Protein AF-A0A7S3MPG3-F1 (afdb_monomer)

Mean predicted aligned error: 13.16 Å

pLDDT: mean 79.02, std 22.03, range [27.75, 98.12]

Solvent-accessible surface area (backbone atoms only — not comparable to full-atom values): 22000 Å² total; per-residue (Å²): 132,87,79,88,88,83,86,89,80,85,89,78,92,79,89,90,82,90,79,91,81,91,88,93,86,91,89,86,89,88,81,89,83,90,79,92,72,90,76,77,76,79,75,82,72,74,82,73,82,83,81,82,75,85,77,74,82,70,78,81,75,51,64,67,58,57,49,52,51,52,50,52,57,47,52,51,59,48,58,78,64,55,84,77,51,73,68,55,52,53,54,47,53,50,50,27,63,78,59,73,59,83,66,97,44,75,66,53,44,52,52,34,50,50,33,26,50,54,39,51,53,51,34,71,73,60,50,74,51,97,83,50,61,38,40,44,44,90,48,78,57,32,54,44,51,71,68,63,55,51,50,41,44,7,22,51,64,70,93,59,91,70,92,68,59,63,61,83,78,72,89,85,65,86,65,75,86,55,48,57,41,63,84,72,56,33,56,80,79,69,42,59,37,64,66,14,2,38,25,11,33,47,6,33,44,49,14,48,30,12,45,48,10,62,75,69,76,48,59,56,68,54,24,42,36,52,39,31,23,60,55,36,90,80,37,15,28,77,11,27,44,38,63,50,38,46,59,43,27,53,79,41,55,46,32,29,32,82,80,39,54,78,66,41,32,80,62,57,43,54,60,81,59,81,85,50,77,94,60,33,48,92,48,59,40,88,78,86,71,36,64,65,91,87,42,62,67,54,51,50,51,50,52,73,73,26,37,38,60,50,69,42,53,62,88,47,69,64,59,70,24,52,73,49,70,53,82,80,62,96,84,61,51,88,86,52,46,29,34,27,21,18,34,37,33,34,37,68,59,102,84,45,79,42,75,37,67,49,57,44,71,37,89,98

Sequence (364 aa):
DKSADKSADKSADKSADKSADKSAEAEKPAEKPAKDAKKEEPAAEEPAAAEGEEDPEADSDDPQRKEKAKALAKEWKEFEKTELDEGDIDRFIKYCADFGKSYVNKIEFKLRLWQWKQSDNFIKANSWDARSHYKIGHNKFSDWSKHEYMNLLGYAQPAEKQAKNIVRMSNTASVASSIDWRKYGLVSDVSGQGMCGSDWAFAAIGALEGAYGVQQGKFTPLSIQQALDCTGQATSCKGGTMTQAFDYLKTAKAMTAKDYPYNTGYAQRGDECKYDEAKATSCQVDTYTFADSGDVDMMKKALSHQPIATSFNADAQSFQFYTSGVYDDESCDGTVLNHAVTLVGYGSEDGEGYWLPQKSLGSD

Secondary structure (DSSP, 8-state):
---------------------------------------PPPP-PPPPP----------TT-HHHHHHHHHHHHHHHHHTT----HHHHHHHHHHHHHTT---SSHHHHHHHHHHHHHHHHHHHHHS--TT-SEEE---TTTTS-HHHHHTT--B---SS-----B----TT----S-EEGGGGT-S----B-TTSB-HHHHHHHHHHHHHHHHHHTS---B-HHHHHHHS-GGGSTB-B-HHHHHHHHHHSPPBBTTTS---GGGTSS-------GGGB-S-------BPPTT-HHHHHHHHTTS-EEEEE---SHHHHTEEEE----TT--TT---EEEEEEEEEEETTEEEEEEE-SB---

Radius of gyratio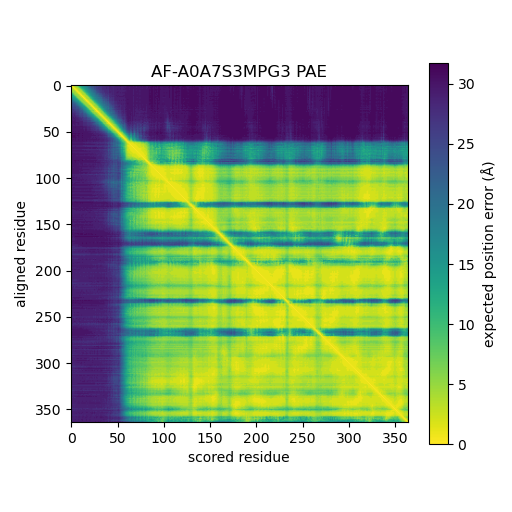n: 29.7 Å; Cα contacts (8 Å, |Δi|>4): 519; chains: 1; bounding box: 69×93×99 Å

Organism: NCBI:txid182087

Foldseek 3Di:
DDDDDDDDDDYDDDDDDDDDDDDDDDDDDDDDDDDDDPPDDDPPDDPPDDPDDDPPPDPPPPVVVVVVVVVVVVVVVVLVVDDQDPVLVVVVVVLCVVAVDDDDDPVLVSLLSVQLVVLVVVQVVPQDDPPFQFGFDDDPCSSPDLVQVLLLLFADPDPDDPDFQADDDDPPDDFDQKFFQVVLVQFDDQAALASFNLLQLQLLQRQLQFLVCLVVVHGFAWDSLLLQAVLDQVDHSNHDHSVSSQVSLQVAATAGCVVHPDDCSPVRGRDHNPDDNVRGDPRGRNDDGDHDQPPPVVCSVVLSRTWHKDWFDCSDSCSVRTDDGADDDPPGDRVDTRGMFTFRMWHDDPRHTHTDTRGNRDDD

Structure (mmCIF, N/CA/C/O backbone):
data_AF-A0A7S3MPG3-F1
#
_entry.id   AF-A0A7S3MPG3-F1
#
loop_
_atom_site.group_PDB
_atom_site.id
_atom_site.type_symbol
_atom_site.label_atom_id
_atom_site.label_alt_id
_atom_site.label_comp_id
_atom_site.label_asym_id
_atom_site.label_entity_id
_atom_site.label_seq_id
_atom_site.pdbx_PDB_ins_code
_atom_site.Cartn_x
_atom_site.Cartn_y
_atom_site.Cartn_z
_atom_site.occupancy
_atom_site.B_iso_or_equiv
_atom_site.auth_seq_id
_atom_site.auth_comp_id
_atom_site.auth_asym_id
_atom_site.auth_atom_id
_atom_site.pdbx_PDB_model_num
ATOM 1 N N . ASP A 1 1 ? -28.013 -57.094 10.168 1.00 37.16 1 ASP A N 1
ATOM 2 C CA . ASP A 1 1 ? -29.188 -57.396 9.334 1.00 37.16 1 ASP A CA 1
ATOM 3 C C . ASP A 1 1 ? -29.559 -56.191 8.481 1.00 37.16 1 ASP A C 1
ATOM 5 O O . ASP A 1 1 ? -29.394 -55.078 8.961 1.00 37.16 1 ASP A O 1
ATOM 9 N N . LYS A 1 2 ? -29.968 -56.459 7.233 1.00 38.69 2 LYS A N 1
ATOM 10 C CA . LYS A 1 2 ? -30.656 -55.627 6.208 1.00 38.69 2 LYS A CA 1
ATOM 11 C C . LYS A 1 2 ? -30.689 -54.090 6.405 1.00 38.69 2 LYS A C 1
ATOM 13 O O . LYS A 1 2 ? -31.320 -53.602 7.331 1.00 38.69 2 LYS A O 1
ATOM 18 N N . SER A 1 3 ? -29.945 -53.292 5.621 1.00 31.94 3 SER A N 1
ATOM 19 C CA . SER A 1 3 ? -30.173 -52.887 4.199 1.00 31.94 3 SER A CA 1
ATOM 20 C C . SER A 1 3 ? -31.339 -51.890 4.036 1.00 31.94 3 SER A C 1
ATOM 22 O O . SER A 1 3 ? -32.468 -52.254 4.339 1.00 31.94 3 SER A O 1
ATOM 24 N N . ALA A 1 4 ? -31.076 -50.613 3.712 1.00 40.81 4 ALA A N 1
ATOM 25 C CA . ALA A 1 4 ? -30.994 -50.045 2.341 1.00 40.81 4 ALA A CA 1
ATOM 26 C C . ALA A 1 4 ? -32.404 -49.774 1.739 1.00 40.81 4 ALA A C 1
ATOM 28 O O . ALA A 1 4 ? -33.326 -50.532 2.001 1.00 40.81 4 ALA A O 1
ATOM 29 N N . ASP A 1 5 ? -32.666 -48.687 1.002 1.00 33.88 5 ASP A N 1
ATOM 30 C CA . ASP A 1 5 ? -31.860 -48.221 -0.137 1.00 33.88 5 ASP A CA 1
ATOM 31 C C . ASP A 1 5 ? -31.834 -46.689 -0.386 1.00 33.88 5 ASP A C 1
ATOM 33 O O . ASP A 1 5 ? -32.496 -45.907 0.299 1.00 33.88 5 ASP A O 1
ATOM 37 N N . LYS A 1 6 ? -31.021 -46.268 -1.364 1.00 38.16 6 LYS A N 1
ATOM 38 C CA . LYS A 1 6 ? -30.686 -44.882 -1.755 1.00 38.16 6 LYS A CA 1
ATOM 39 C C . LYS A 1 6 ? -30.818 -44.688 -3.284 1.00 38.16 6 LYS A C 1
ATOM 41 O O . LYS A 1 6 ? -31.028 -45.649 -4.012 1.00 38.16 6 LYS A O 1
ATOM 46 N N . SER A 1 7 ? -30.511 -43.465 -3.753 1.00 33.94 7 SER A N 1
ATOM 47 C CA . SER A 1 7 ? -30.250 -43.068 -5.166 1.00 33.94 7 SER A CA 1
ATOM 48 C C . SER A 1 7 ? -31.527 -42.730 -5.985 1.00 33.94 7 SER A C 1
ATOM 50 O O . SER A 1 7 ? -32.547 -43.374 -5.786 1.00 33.94 7 SER A O 1
ATOM 52 N N . ALA A 1 8 ? -31.654 -41.601 -6.715 1.00 34.25 8 ALA A N 1
ATOM 53 C CA . ALA A 1 8 ? -30.886 -41.020 -7.853 1.00 34.25 8 ALA A CA 1
ATOM 54 C C . ALA A 1 8 ? -31.715 -41.196 -9.161 1.00 34.25 8 ALA A C 1
ATOM 56 O O . ALA A 1 8 ? -32.461 -42.161 -9.240 1.00 34.25 8 ALA A O 1
ATOM 57 N N . ASP A 1 9 ? -31.676 -40.391 -10.233 1.00 30.64 9 ASP A N 1
ATOM 58 C CA . ASP A 1 9 ? -31.141 -39.050 -10.560 1.00 30.64 9 ASP A CA 1
ATOM 59 C C . ASP A 1 9 ? -31.760 -38.603 -11.930 1.00 30.64 9 ASP A C 1
ATOM 61 O O . ASP A 1 9 ? -32.312 -39.437 -12.641 1.00 30.64 9 ASP A O 1
ATOM 65 N N . LYS A 1 10 ? -31.639 -37.316 -12.305 1.00 30.59 10 LYS A N 1
ATOM 66 C CA . LYS A 1 10 ? -31.633 -36.730 -13.681 1.00 30.59 10 LYS A CA 1
ATOM 67 C C . LYS A 1 10 ? -32.694 -37.049 -14.779 1.00 30.59 10 LYS A C 1
ATOM 69 O O . LYS A 1 10 ? -32.720 -38.135 -15.339 1.00 30.59 10 LYS A O 1
ATOM 74 N N . SER A 1 11 ? -33.231 -35.944 -15.344 1.00 28.69 11 SER A N 1
ATOM 75 C CA . SER A 1 11 ? -33.370 -35.628 -16.805 1.00 28.69 11 SER A CA 1
ATOM 76 C C . SER A 1 11 ? -34.313 -36.467 -17.706 1.00 28.69 11 SER A C 1
ATOM 78 O O . SER A 1 11 ? -34.604 -37.607 -17.387 1.00 28.69 11 SER A O 1
ATOM 80 N N . ALA A 1 12 ? -34.754 -36.045 -18.904 1.00 32.41 12 ALA A N 1
ATOM 81 C CA . ALA A 1 12 ? -35.069 -34.746 -19.545 1.00 32.41 12 ALA A CA 1
ATOM 82 C C . ALA A 1 12 ? -35.644 -35.039 -20.964 1.00 32.41 12 ALA A C 1
ATOM 84 O O . ALA A 1 12 ? -35.363 -36.113 -21.485 1.00 32.41 12 ALA A O 1
ATOM 85 N N . ASP A 1 13 ? -36.297 -34.058 -21.623 1.00 30.94 13 ASP A N 1
ATOM 86 C CA . ASP A 1 13 ? -36.498 -33.996 -23.102 1.00 30.94 13 ASP A CA 1
ATOM 87 C C . ASP A 1 13 ? -37.395 -35.107 -23.758 1.00 30.94 13 ASP A C 1
ATOM 89 O O . ASP A 1 13 ? -37.598 -36.168 -23.185 1.00 30.94 13 ASP A O 1
ATOM 93 N N . LYS A 1 14 ? -38.016 -34.981 -24.953 1.00 31.59 14 LYS A N 1
ATOM 94 C CA . LYS A 1 14 ? -38.275 -33.852 -25.884 1.00 31.59 14 LYS A CA 1
ATOM 95 C C . LYS A 1 14 ? -39.405 -34.201 -26.890 1.00 31.59 14 LYS A C 1
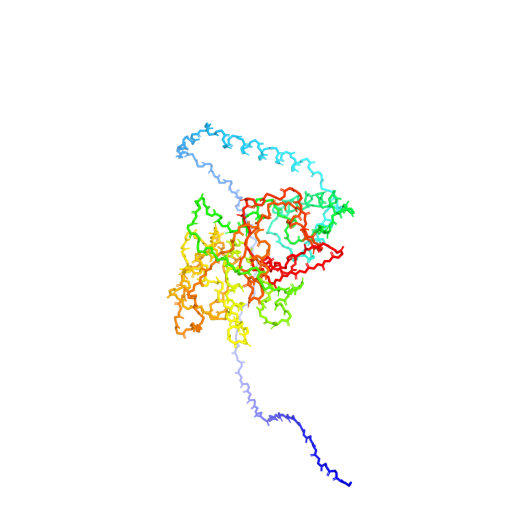ATOM 97 O O . LYS A 1 14 ? -39.621 -35.370 -27.172 1.00 31.59 14 LYS A O 1
ATOM 102 N N . SER A 1 15 ? -40.046 -33.171 -27.464 1.00 29.75 15 SER A N 1
ATOM 103 C CA . SER A 1 15 ? -40.600 -33.030 -28.847 1.00 29.75 15 SER A CA 1
ATOM 104 C C . SER A 1 15 ? -41.098 -34.237 -29.686 1.00 29.75 15 SER A C 1
ATOM 106 O O . SER A 1 15 ? -40.329 -35.165 -29.918 1.00 29.75 15 SER A O 1
ATOM 108 N N . ALA A 1 16 ? -42.215 -34.068 -30.425 1.00 30.86 16 ALA A N 1
ATOM 109 C CA . ALA A 1 16 ? -42.197 -33.643 -31.854 1.00 30.86 16 ALA A CA 1
ATOM 110 C C . ALA A 1 16 ? -43.535 -33.834 -32.626 1.00 30.86 16 ALA A C 1
ATOM 112 O O . ALA A 1 16 ? -44.135 -34.895 -32.542 1.00 30.86 16 ALA A O 1
ATOM 113 N N . ASP A 1 17 ? -43.916 -32.844 -33.452 1.00 28.64 17 ASP A N 1
ATOM 114 C CA . ASP A 1 17 ? -44.391 -32.953 -34.863 1.00 28.64 17 ASP A CA 1
ATOM 115 C C . ASP A 1 17 ? -44.541 -31.505 -35.424 1.00 28.64 17 ASP A C 1
ATOM 117 O O . ASP A 1 17 ? -44.960 -30.617 -34.687 1.00 28.64 17 ASP A O 1
ATOM 121 N N . LYS A 1 18 ? -43.919 -31.100 -36.552 1.00 32.06 18 LYS A N 1
ATOM 122 C CA . LYS A 1 18 ? -44.301 -31.255 -37.988 1.00 32.06 18 LYS A CA 1
ATOM 123 C C . LYS A 1 18 ? -45.604 -30.513 -38.377 1.00 32.06 18 LYS A C 1
ATOM 125 O O . LYS A 1 18 ? -46.559 -30.558 -37.623 1.00 32.06 18 LYS A O 1
ATOM 130 N N . SER A 1 19 ? -45.738 -29.830 -39.530 1.00 29.27 19 SER A N 1
ATOM 131 C CA . SER A 1 19 ? -44.886 -29.696 -40.744 1.00 29.27 19 SER A CA 1
ATOM 132 C C . SER A 1 19 ? -45.400 -28.615 -41.735 1.00 29.27 19 SER A C 1
ATOM 134 O O . SER A 1 19 ? -46.611 -28.510 -41.846 1.00 29.27 19 SER A O 1
ATOM 136 N N . ALA A 1 20 ? -44.492 -27.995 -42.527 1.00 32.59 20 ALA A N 1
ATOM 137 C CA . ALA A 1 20 ? -44.596 -27.553 -43.958 1.00 32.59 20 ALA A CA 1
ATOM 138 C C . ALA A 1 20 ? -45.793 -26.652 -44.443 1.00 32.59 20 ALA A C 1
ATOM 140 O O . ALA A 1 20 ? -46.801 -26.556 -43.766 1.00 32.59 20 ALA A O 1
ATOM 141 N N . ASP A 1 21 ? -45.797 -25.938 -45.591 1.00 31.48 21 ASP A N 1
ATOM 142 C CA . ASP A 1 21 ? -44.866 -25.800 -46.740 1.00 31.48 21 ASP A CA 1
ATOM 143 C C . ASP A 1 21 ? -45.030 -24.439 -47.516 1.00 31.48 21 ASP A C 1
ATOM 145 O O . ASP A 1 21 ? -45.999 -23.727 -47.276 1.00 31.48 21 ASP A O 1
ATOM 149 N N . LYS A 1 22 ? -44.084 -24.130 -48.437 1.00 32.44 22 LYS A N 1
ATOM 150 C CA . LYS A 1 22 ? -43.955 -23.128 -49.568 1.00 32.44 22 LYS A CA 1
ATOM 151 C C . LYS A 1 22 ? -45.100 -22.117 -49.908 1.00 32.44 22 LYS A C 1
ATOM 153 O O . LYS A 1 22 ? -46.275 -22.435 -49.802 1.00 32.44 22 LYS A O 1
ATOM 158 N N . SER A 1 23 ? -44.861 -20.921 -50.496 1.00 31.02 23 SER A N 1
ATOM 159 C CA . SER A 1 23 ? -44.216 -20.633 -51.822 1.00 31.02 23 SER A CA 1
ATOM 160 C C . SER A 1 23 ? -43.952 -19.108 -52.081 1.00 31.02 23 SER A C 1
ATOM 162 O O . SER A 1 23 ? -44.311 -18.296 -51.238 1.00 31.02 23 SER A O 1
ATOM 164 N N . ALA A 1 24 ? -43.495 -18.650 -53.272 1.00 30.20 24 ALA A N 1
ATOM 165 C CA . ALA A 1 24 ? -42.065 -18.521 -53.654 1.00 30.20 24 ALA A CA 1
ATOM 166 C C . ALA A 1 24 ? -41.756 -17.820 -55.040 1.00 30.20 24 ALA A C 1
ATOM 168 O O . ALA A 1 24 ? -41.138 -18.451 -55.894 1.00 30.20 24 ALA A O 1
ATOM 169 N N . GLU A 1 25 ? -42.089 -16.533 -55.278 1.00 28.00 25 GLU A N 1
ATOM 170 C CA . GLU A 1 25 ? -41.667 -15.735 -56.480 1.00 28.00 25 GLU A CA 1
ATOM 171 C C . GLU A 1 25 ? -41.015 -14.388 -56.055 1.00 28.00 25 GLU A C 1
ATOM 173 O O . GLU A 1 25 ? -41.499 -13.792 -55.098 1.00 28.00 25 GLU A O 1
ATOM 178 N N . ALA A 1 26 ? -39.912 -13.814 -56.574 1.00 28.39 26 ALA A N 1
ATOM 179 C CA . ALA A 1 26 ? -39.025 -13.977 -57.748 1.00 28.39 26 ALA A CA 1
ATOM 180 C C . ALA A 1 26 ? -39.186 -12.914 -58.864 1.00 28.39 26 ALA A C 1
ATOM 182 O O . ALA A 1 26 ? -40.027 -13.067 -59.736 1.00 28.39 26 ALA A O 1
ATOM 183 N N . GLU A 1 27 ? -38.279 -11.921 -58.922 1.00 27.97 27 GLU A N 1
ATOM 184 C CA . GLU A 1 27 ? -37.833 -11.318 -60.197 1.00 27.97 27 GLU A CA 1
ATOM 185 C C . GLU A 1 27 ? -36.452 -10.626 -60.092 1.00 27.97 27 GLU A C 1
ATOM 187 O O . GLU A 1 27 ? -36.019 -10.227 -59.008 1.00 27.97 27 GLU A O 1
ATOM 192 N N . LYS A 1 28 ? -35.727 -10.538 -61.220 1.00 31.86 28 LYS A N 1
ATOM 193 C CA . LYS A 1 28 ? -34.352 -10.005 -61.337 1.00 31.86 28 LYS A CA 1
ATOM 194 C C . LYS A 1 28 ? -34.089 -9.495 -62.764 1.00 31.86 28 LYS A C 1
ATOM 196 O O . LYS A 1 28 ? -34.438 -10.193 -63.713 1.00 31.86 28 LYS A O 1
ATOM 201 N N . PRO A 1 29 ? -33.426 -8.337 -62.928 1.00 34.91 29 PRO A N 1
ATOM 202 C CA . PRO A 1 29 ? -32.294 -8.177 -63.875 1.00 34.91 29 PRO A CA 1
ATOM 203 C C . PRO A 1 29 ? -31.115 -7.403 -63.217 1.00 34.91 29 PRO A C 1
ATOM 205 O O . PRO A 1 29 ? -31.286 -6.857 -62.133 1.00 34.91 29 PRO A O 1
ATOM 208 N N . ALA A 1 30 ? -29.892 -7.258 -63.752 1.00 27.75 30 ALA A N 1
ATOM 209 C CA . ALA A 1 30 ? -29.118 -7.939 -64.808 1.00 27.75 30 ALA A CA 1
ATOM 210 C C . ALA A 1 30 ? -27.597 -7.731 -64.496 1.00 27.75 30 ALA A C 1
ATOM 212 O O . ALA A 1 30 ? -27.236 -7.658 -63.322 1.00 27.75 30 ALA A O 1
ATOM 213 N N . GLU A 1 31 ? -26.698 -7.611 -65.489 1.00 28.80 31 GLU A N 1
ATOM 214 C CA . GLU A 1 31 ? -25.248 -7.366 -65.299 1.00 28.80 31 GLU A CA 1
ATOM 215 C C . GLU A 1 31 ? -24.631 -6.325 -66.269 1.00 28.80 31 GLU A C 1
ATOM 217 O O . GLU A 1 31 ? -24.884 -6.407 -67.465 1.00 28.80 31 GLU A O 1
ATOM 222 N N . LYS A 1 32 ? -23.689 -5.508 -65.738 1.00 30.41 32 LYS A N 1
ATOM 223 C CA . LYS A 1 32 ? -22.398 -5.033 -66.338 1.00 30.41 32 LYS A CA 1
ATOM 224 C C . LYS A 1 32 ? -22.413 -4.159 -67.628 1.00 30.41 32 LYS A C 1
ATOM 226 O O . LYS A 1 32 ? -23.438 -4.085 -68.294 1.00 30.41 32 LYS A O 1
ATOM 231 N N . PRO A 1 33 ? -21.290 -3.487 -68.019 1.00 33.53 33 PRO A N 1
ATOM 232 C CA . PRO A 1 33 ? -19.915 -3.537 -67.482 1.00 33.53 33 PRO A CA 1
ATOM 233 C C . PRO A 1 33 ? -19.299 -2.179 -67.047 1.00 33.53 33 PRO A C 1
ATOM 235 O O . PRO A 1 33 ? -19.955 -1.144 -67.010 1.00 33.53 33 PRO A O 1
ATOM 238 N N . ALA A 1 34 ? -18.014 -2.229 -66.676 1.00 32.84 34 ALA A N 1
ATOM 239 C CA . ALA A 1 34 ? -17.224 -1.167 -66.050 1.00 32.84 34 ALA A CA 1
ATOM 240 C C . ALA A 1 34 ? -16.845 0.026 -66.953 1.00 32.84 34 ALA A C 1
ATOM 242 O O . ALA A 1 34 ? -16.767 -0.092 -68.177 1.00 32.84 34 ALA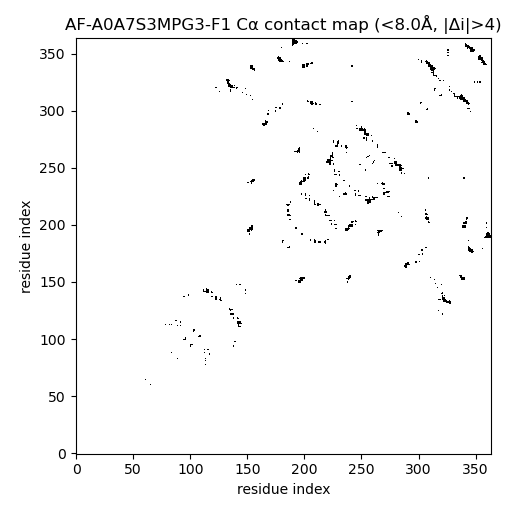 A O 1
ATOM 243 N N . LYS A 1 35 ? -16.460 1.134 -66.301 1.00 28.22 35 LYS A N 1
ATOM 244 C CA . LYS A 1 35 ? -15.431 2.065 -66.787 1.00 28.22 35 LYS A CA 1
ATOM 245 C C . LYS A 1 35 ? -14.521 2.491 -65.641 1.00 28.22 35 LYS A C 1
ATOM 247 O O . LYS A 1 35 ? -15.003 2.855 -64.571 1.00 28.22 35 LYS A O 1
ATOM 252 N N . ASP A 1 36 ? -13.222 2.467 -65.904 1.00 37.91 36 ASP A N 1
ATOM 253 C CA . ASP A 1 36 ? -12.186 2.967 -65.014 1.00 37.91 36 ASP A CA 1
ATOM 254 C C . ASP A 1 36 ? -12.351 4.463 -64.734 1.00 37.91 36 ASP A C 1
ATOM 256 O O . ASP A 1 36 ? -12.470 5.281 -65.647 1.00 37.91 36 ASP A O 1
ATOM 260 N N . ALA A 1 37 ? -12.264 4.820 -63.458 1.00 31.12 37 ALA A N 1
ATOM 261 C CA . ALA A 1 37 ? -11.933 6.164 -63.025 1.00 31.12 37 ALA A CA 1
ATOM 262 C C . ALA A 1 37 ? -10.885 6.031 -61.920 1.00 31.12 37 ALA A C 1
ATOM 264 O O . ALA A 1 37 ? -11.204 5.620 -60.803 1.00 31.12 37 ALA A O 1
ATOM 265 N N . LYS A 1 38 ? -9.626 6.363 -62.240 1.00 31.45 38 LYS A N 1
ATOM 266 C CA . LYS A 1 38 ? -8.606 6.612 -61.218 1.00 31.45 38 LYS A CA 1
ATOM 267 C C . LYS A 1 38 ? -9.162 7.676 -60.277 1.00 31.45 38 LYS A C 1
ATOM 269 O O . LYS A 1 38 ? -9.318 8.825 -60.681 1.00 31.45 38 LYS A O 1
ATOM 274 N N . LYS A 1 39 ? -9.455 7.291 -59.040 1.00 30.22 39 LYS A N 1
ATOM 275 C CA . LYS A 1 39 ? -9.657 8.251 -57.966 1.00 30.22 39 LYS A CA 1
ATOM 276 C C . LYS A 1 39 ? -8.275 8.503 -57.383 1.00 30.22 39 LYS A C 1
ATOM 278 O O . LYS A 1 39 ? -7.746 7.643 -56.688 1.00 30.22 39 LYS A O 1
ATOM 283 N N . GLU A 1 40 ? -7.664 9.616 -57.772 1.00 32.75 40 GLU A N 1
ATOM 284 C CA . GLU A 1 40 ? -6.450 10.088 -57.112 1.00 32.75 40 GLU A CA 1
ATOM 285 C C . GLU A 1 40 ? -6.777 10.291 -55.630 1.00 32.75 40 GLU A C 1
ATOM 287 O O . GLU A 1 40 ? -7.785 10.916 -55.285 1.00 32.75 40 GLU A O 1
ATOM 292 N N . GLU A 1 41 ? -5.962 9.706 -54.754 1.00 36.84 41 GLU A N 1
ATOM 293 C CA . GLU A 1 41 ? -5.957 10.097 -53.351 1.00 36.84 41 GLU A CA 1
ATOM 294 C C . GLU A 1 41 ? -5.503 11.561 -53.303 1.00 36.84 41 GLU A C 1
ATOM 296 O O . GLU A 1 41 ? -4.452 11.874 -53.873 1.00 36.84 41 GLU A O 1
ATOM 301 N N . PRO A 1 42 ? -6.251 12.478 -52.664 1.00 32.00 42 PRO A N 1
ATOM 302 C CA . PRO A 1 42 ? -5.682 13.772 -52.344 1.00 32.00 42 PRO A CA 1
ATOM 303 C C . PRO A 1 42 ? -4.506 13.515 -51.401 1.00 32.00 42 PRO A C 1
ATOM 305 O O . PRO A 1 42 ? -4.668 12.865 -50.366 1.00 32.00 42 PRO A O 1
ATOM 308 N N . ALA A 1 43 ? -3.322 13.993 -51.782 1.00 34.62 43 ALA A N 1
ATOM 309 C CA . ALA A 1 43 ? -2.174 13.987 -50.890 1.00 34.62 43 ALA A CA 1
ATOM 310 C C . ALA A 1 43 ? -2.578 14.663 -49.573 1.00 34.62 43 ALA A C 1
ATOM 312 O O . ALA A 1 43 ? -3.251 15.694 -49.590 1.00 34.62 43 ALA A O 1
ATOM 313 N N . ALA A 1 44 ? -2.190 14.071 -48.444 1.00 33.66 44 ALA A N 1
ATOM 314 C CA . ALA A 1 44 ? -2.379 14.714 -47.156 1.00 33.66 44 ALA A CA 1
ATOM 315 C C . ALA A 1 44 ? -1.539 15.999 -47.140 1.00 33.66 44 ALA A C 1
ATOM 317 O O . ALA A 1 44 ? -0.312 15.929 -47.072 1.00 33.66 44 ALA A O 1
ATOM 318 N N . GLU A 1 45 ? -2.198 17.154 -47.247 1.00 33.62 45 GLU A N 1
ATOM 319 C CA . GLU A 1 45 ? -1.559 18.436 -46.971 1.00 33.62 45 GLU A CA 1
ATOM 320 C C . GLU A 1 45 ? -1.048 18.409 -45.528 1.00 33.62 45 GLU A C 1
ATOM 322 O O . GLU A 1 45 ? -1.784 18.064 -44.597 1.00 33.62 45 GLU A O 1
ATOM 327 N N . GLU A 1 46 ? 0.227 18.755 -45.341 1.00 38.66 46 GLU A N 1
ATOM 328 C CA . GLU A 1 46 ? 0.745 19.060 -44.012 1.00 38.66 46 GLU A CA 1
ATOM 329 C C . GLU A 1 46 ? -0.103 20.200 -43.425 1.00 38.66 46 GLU A C 1
ATOM 331 O O . GLU A 1 46 ? -0.397 21.163 -44.143 1.00 38.66 46 GLU A O 1
ATOM 336 N N . PRO A 1 47 ? -0.530 20.125 -42.151 1.00 34.41 47 PRO A N 1
ATOM 337 C CA . PRO A 1 47 ? -1.320 21.193 -41.559 1.00 34.41 47 PRO A CA 1
ATOM 338 C C . PRO A 1 47 ? -0.497 22.482 -41.571 1.00 34.41 47 PRO A C 1
ATOM 340 O O . PRO A 1 47 ? 0.555 22.565 -40.934 1.00 34.41 47 PRO A O 1
ATOM 343 N N . ALA A 1 48 ? -0.985 23.474 -42.319 1.00 32.72 48 ALA A N 1
ATOM 344 C CA . ALA A 1 48 ? -0.349 24.776 -42.437 1.00 32.72 48 ALA A CA 1
ATOM 345 C C . ALA A 1 48 ? -0.083 25.369 -41.047 1.00 32.72 48 ALA A C 1
ATOM 347 O O . ALA A 1 48 ? -0.947 25.322 -40.166 1.00 32.72 48 ALA A O 1
ATOM 348 N N . ALA A 1 49 ? 1.114 25.929 -40.862 1.00 35.41 49 ALA A N 1
ATOM 349 C CA . ALA A 1 49 ? 1.489 26.577 -39.616 1.00 35.41 49 ALA A CA 1
ATOM 350 C C . ALA A 1 49 ? 0.482 27.688 -39.283 1.00 35.41 49 ALA A C 1
ATOM 352 O O . ALA A 1 49 ? 0.285 28.615 -40.069 1.00 35.41 49 ALA A O 1
ATOM 353 N N . ALA A 1 50 ? -0.154 27.586 -38.115 1.00 34.56 50 ALA A N 1
ATOM 354 C CA . ALA A 1 50 ? -0.984 28.655 -37.586 1.00 34.56 50 ALA A CA 1
ATOM 355 C C . ALA A 1 50 ? -0.069 29.809 -37.151 1.00 34.56 50 ALA A C 1
ATOM 357 O O . ALA A 1 50 ? 0.564 29.753 -36.098 1.00 34.56 50 ALA A O 1
ATOM 358 N N . GLU A 1 51 ? 0.035 30.838 -37.989 1.00 37.59 51 GLU A N 1
ATOM 359 C CA . GLU A 1 51 ? 0.710 32.081 -37.626 1.00 37.59 51 GLU A CA 1
ATOM 360 C C . GLU A 1 51 ? -0.148 32.873 -36.626 1.00 37.59 51 GLU A C 1
ATOM 362 O O . GLU A 1 51 ? -1.284 33.235 -36.928 1.00 37.59 51 GLU A O 1
ATOM 367 N N . GLY A 1 52 ? 0.429 33.209 -35.469 1.00 45.38 52 GLY A N 1
ATOM 368 C CA . GLY A 1 52 ? -0.007 34.358 -34.672 1.00 45.38 52 GLY A CA 1
ATOM 369 C C . GLY A 1 52 ? -1.133 34.141 -33.655 1.00 45.38 52 GLY A C 1
ATOM 370 O O . GLY A 1 52 ? -2.143 34.837 -33.713 1.00 45.38 52 GLY A O 1
ATOM 371 N N . GLU A 1 53 ? -0.893 33.321 -32.631 1.00 34.97 53 GLU A N 1
ATOM 372 C CA . GLU A 1 53 ? -1.252 33.736 -31.266 1.00 34.97 53 GLU A CA 1
ATOM 373 C C . GLU A 1 53 ? 0.051 34.013 -30.505 1.00 34.97 53 GLU A C 1
ATOM 375 O O . GLU A 1 53 ? 1.007 33.240 -30.598 1.00 34.97 53 GLU A O 1
ATOM 380 N N . GLU A 1 54 ? 0.126 35.161 -29.828 1.00 34.09 54 GLU A N 1
ATOM 381 C CA . GLU A 1 54 ? 1.315 35.572 -29.077 1.00 34.09 54 GLU A CA 1
ATOM 382 C C . GLU A 1 54 ? 1.499 34.645 -27.871 1.00 34.09 54 GLU A C 1
ATOM 384 O O . GLU A 1 54 ? 0.714 34.685 -26.923 1.00 34.09 54 GLU A O 1
ATOM 389 N N . ASP A 1 55 ? 2.539 33.809 -27.921 1.00 33.62 55 ASP A N 1
ATOM 390 C CA . ASP A 1 55 ? 2.974 32.962 -26.810 1.00 33.62 55 ASP A CA 1
ATOM 391 C C . ASP A 1 55 ? 3.310 33.878 -25.615 1.00 33.62 55 ASP A C 1
ATOM 393 O O . ASP A 1 55 ? 4.250 34.678 -25.712 1.00 33.62 55 ASP A O 1
ATOM 397 N N . PRO A 1 56 ? 2.529 33.865 -24.516 1.00 40.72 56 PRO A N 1
ATOM 398 C CA . PRO A 1 56 ? 2.752 34.785 -23.413 1.00 40.72 56 PRO A CA 1
ATOM 399 C C . PRO A 1 56 ? 4.044 34.373 -22.715 1.00 40.72 56 PRO A C 1
ATOM 401 O O . PRO A 1 56 ? 4.043 33.362 -22.015 1.00 40.72 56 PRO A O 1
ATOM 404 N N . GLU A 1 57 ? 5.121 35.149 -22.920 1.00 43.12 57 GLU A N 1
ATOM 405 C CA . GLU A 1 57 ? 6.488 34.856 -22.460 1.00 43.12 57 GLU A CA 1
ATOM 406 C C . GLU A 1 57 ? 6.493 34.239 -21.055 1.00 43.12 57 GLU A C 1
ATOM 408 O O . GLU A 1 57 ? 6.398 34.921 -20.030 1.00 43.12 57 GLU A O 1
ATOM 413 N N . ALA A 1 58 ? 6.570 32.908 -21.018 1.00 46.56 58 ALA A N 1
ATOM 414 C CA . ALA A 1 58 ? 6.441 32.151 -19.792 1.00 46.56 58 ALA A CA 1
ATOM 415 C C . ALA A 1 58 ? 7.746 32.280 -19.012 1.00 46.56 58 ALA A C 1
ATOM 417 O O . ALA A 1 58 ? 8.677 31.516 -19.270 1.00 46.56 58 ALA A O 1
ATOM 418 N N . ASP A 1 59 ? 7.776 33.260 -18.098 1.00 47.22 59 ASP A N 1
ATOM 419 C CA . ASP A 1 59 ? 8.856 33.625 -17.169 1.00 47.22 59 ASP A CA 1
ATOM 420 C C . ASP A 1 59 ? 9.919 32.522 -17.041 1.00 47.22 59 ASP A C 1
ATOM 422 O O . ASP A 1 59 ? 9.794 31.547 -16.287 1.00 47.22 59 ASP A O 1
ATOM 426 N N . SER A 1 60 ? 10.928 32.632 -17.908 1.00 56.81 60 SER A N 1
ATOM 427 C CA . SER A 1 60 ? 11.800 31.506 -18.243 1.00 56.81 60 SER A CA 1
ATOM 428 C C . SER A 1 60 ? 12.923 31.302 -17.229 1.00 56.81 60 SER A C 1
ATOM 430 O O . SER A 1 60 ? 13.744 30.399 -17.401 1.00 56.81 60 SER A O 1
ATOM 432 N N . ASP A 1 61 ? 12.967 32.122 -16.173 1.00 63.59 61 ASP A N 1
ATOM 433 C CA . ASP A 1 61 ? 14.071 32.200 -15.220 1.00 63.59 61 ASP A CA 1
ATOM 434 C C . ASP A 1 61 ? 13.942 31.306 -13.979 1.00 63.59 61 ASP A C 1
ATOM 436 O O . ASP A 1 61 ? 14.928 31.173 -13.252 1.00 63.59 61 ASP A O 1
ATOM 440 N N . ASP A 1 62 ? 12.817 30.602 -13.792 1.00 81.12 62 ASP A N 1
ATOM 441 C CA . ASP A 1 62 ? 12.628 29.597 -12.729 1.00 81.12 62 ASP A CA 1
ATOM 442 C C . ASP A 1 62 ? 13.784 28.560 -12.717 1.00 81.12 62 ASP A C 1
ATOM 444 O O . ASP A 1 62 ? 13.887 27.715 -13.623 1.00 81.12 62 ASP A O 1
ATOM 448 N N . PRO A 1 63 ? 14.663 28.575 -11.689 1.00 82.88 63 PRO A N 1
ATOM 449 C CA . PRO A 1 63 ? 15.823 27.691 -11.643 1.00 82.88 63 PRO A CA 1
ATOM 450 C C . PRO A 1 63 ? 15.441 26.208 -11.592 1.00 82.88 63 PRO A C 1
ATOM 452 O O . PRO A 1 63 ? 16.157 25.382 -12.165 1.00 82.88 63 PRO A O 1
ATOM 455 N N . GLN A 1 64 ? 14.301 25.867 -10.977 1.00 80.19 64 GLN A N 1
ATOM 456 C CA . GLN A 1 64 ? 13.831 24.484 -10.858 1.00 80.19 64 GLN A CA 1
ATOM 457 C C . GLN A 1 64 ? 13.382 23.942 -12.218 1.00 80.19 64 GLN A C 1
ATOM 459 O O . GLN A 1 64 ? 13.697 22.800 -12.567 1.00 80.19 64 GLN A O 1
ATOM 464 N N . ARG A 1 65 ? 12.720 24.767 -13.043 1.00 80.75 65 ARG A N 1
ATOM 465 C CA . ARG A 1 65 ? 12.383 24.397 -14.433 1.00 80.75 65 ARG A CA 1
ATOM 466 C C . ARG A 1 65 ? 13.636 24.185 -15.273 1.00 80.75 65 ARG A C 1
ATOM 468 O O . ARG A 1 65 ? 13.713 23.190 -15.995 1.00 80.75 65 ARG A O 1
ATOM 475 N N . LYS A 1 66 ? 14.639 25.065 -15.153 1.00 84.00 66 LYS A N 1
ATOM 476 C CA . LYS A 1 66 ? 15.921 24.923 -15.872 1.00 84.00 66 LYS A CA 1
ATOM 477 C C . LYS A 1 66 ? 16.683 23.663 -15.462 1.00 84.00 66 LYS A C 1
ATOM 479 O O . LYS A 1 66 ? 17.286 23.015 -16.316 1.00 84.00 66 LYS A O 1
ATOM 484 N N . GLU A 1 67 ? 16.674 23.306 -14.182 1.00 86.38 67 GLU A N 1
ATOM 485 C CA . GLU A 1 67 ? 17.301 22.078 -13.687 1.00 86.38 67 GLU A CA 1
ATOM 486 C C . GLU A 1 67 ? 16.561 20.826 -14.177 1.00 86.38 67 GLU A C 1
ATOM 488 O O . GLU A 1 67 ? 17.184 19.935 -14.761 1.00 86.38 67 GLU A O 1
ATOM 493 N N . LYS A 1 68 ? 15.226 20.804 -14.075 1.00 81.69 68 LYS A N 1
ATOM 494 C CA . LYS A 1 68 ? 14.389 19.711 -14.593 1.00 81.69 68 LYS A CA 1
ATOM 495 C C . LYS A 1 68 ? 14.558 19.512 -16.104 1.00 81.69 68 LYS A C 1
ATOM 497 O O . LYS A 1 68 ? 14.699 18.379 -16.558 1.00 81.69 68 LYS A O 1
ATOM 502 N N . ALA A 1 69 ? 14.622 20.593 -16.883 1.00 78.81 69 ALA A N 1
ATOM 503 C CA . ALA A 1 69 ? 14.877 20.528 -18.323 1.00 78.81 69 ALA A CA 1
ATOM 504 C C . ALA A 1 69 ? 16.264 19.937 -18.650 1.00 78.81 69 ALA A C 1
ATOM 506 O O . ALA A 1 69 ? 16.390 19.137 -19.577 1.00 78.81 69 ALA A O 1
ATOM 507 N N . LYS A 1 70 ? 17.303 20.269 -17.868 1.00 86.19 70 LYS A N 1
ATOM 508 C CA . LYS A 1 70 ? 18.643 19.669 -18.012 1.00 86.19 70 LYS A CA 1
ATOM 509 C C . LYS A 1 70 ? 18.653 18.177 -17.671 1.00 86.19 70 LYS A C 1
ATOM 511 O O . LYS A 1 70 ? 19.329 17.422 -18.368 1.00 86.19 70 LYS A O 1
ATOM 516 N N . ALA A 1 71 ? 17.917 17.756 -16.641 1.00 81.12 71 ALA A N 1
ATOM 517 C CA . ALA A 1 71 ? 17.778 16.346 -16.279 1.00 81.12 71 ALA A CA 1
ATOM 518 C C . ALA A 1 71 ? 17.108 15.544 -17.410 1.00 81.12 71 ALA A C 1
ATOM 520 O O . ALA A 1 71 ? 17.699 14.587 -17.908 1.00 81.12 71 ALA A O 1
ATOM 521 N N . LEU A 1 72 ? 15.962 16.013 -17.914 1.00 77.50 72 LEU A N 1
ATOM 522 C CA . LEU A 1 72 ? 15.255 15.395 -19.046 1.00 77.50 72 LEU A CA 1
ATOM 523 C C . LEU A 1 72 ? 16.126 15.329 -20.315 1.00 77.50 72 LEU A C 1
ATOM 525 O O . LEU A 1 72 ? 16.175 14.305 -20.992 1.00 77.50 72 LEU A O 1
ATOM 529 N N . ALA A 1 73 ? 16.880 16.390 -20.621 1.00 78.94 73 ALA A N 1
ATOM 530 C CA . ALA A 1 73 ? 17.798 16.405 -21.763 1.00 78.94 73 ALA A CA 1
ATOM 531 C C . ALA A 1 73 ? 19.004 15.456 -21.600 1.00 78.94 73 ALA A C 1
ATOM 533 O O . ALA A 1 73 ? 19.612 15.061 -22.599 1.00 78.94 73 ALA A O 1
ATOM 534 N N . LYS A 1 74 ? 19.374 15.095 -20.363 1.00 82.88 74 LYS A N 1
ATOM 535 C CA . LYS A 1 74 ? 20.374 14.056 -20.081 1.00 82.88 74 LYS A CA 1
ATOM 536 C C . LYS A 1 74 ? 19.773 12.668 -20.308 1.00 82.88 74 LYS A C 1
ATOM 538 O O . LYS A 1 74 ? 20.366 11.895 -21.055 1.00 82.88 74 LYS A O 1
ATOM 543 N N . GLU A 1 75 ? 18.599 12.396 -19.736 1.00 75.62 75 GLU A N 1
ATOM 544 C CA . GLU A 1 75 ? 17.866 11.131 -19.909 1.00 75.62 75 GLU A CA 1
ATOM 545 C C . GLU A 1 75 ? 17.589 10.836 -21.390 1.00 75.62 75 GLU A C 1
ATOM 547 O O . GLU A 1 75 ? 17.864 9.735 -21.858 1.00 75.62 75 GLU A O 1
ATOM 552 N N . TRP A 1 76 ? 17.159 11.833 -22.172 1.00 74.12 76 TRP A N 1
ATOM 553 C CA . TRP A 1 76 ? 16.930 11.671 -23.613 1.00 74.12 76 TRP A CA 1
ATOM 554 C C . TRP A 1 76 ? 18.201 11.284 -24.389 1.00 74.12 76 TRP A C 1
ATOM 556 O O . TRP A 1 76 ? 18.181 10.385 -25.226 1.00 74.12 76 TRP A O 1
ATOM 566 N N . LYS A 1 77 ? 19.343 11.911 -24.078 1.00 77.94 77 LYS A N 1
ATOM 567 C CA . LYS A 1 77 ? 20.636 11.569 -24.701 1.00 77.94 77 LYS A CA 1
ATOM 568 C C . LYS A 1 77 ? 21.164 10.202 -24.275 1.00 77.94 77 LYS A C 1
ATOM 570 O O . LYS A 1 77 ? 22.043 9.662 -24.942 1.00 77.94 77 LYS A O 1
ATOM 575 N N . GLU A 1 78 ? 20.692 9.675 -23.154 1.00 73.44 78 GLU A N 1
ATOM 576 C CA . GLU A 1 78 ? 20.992 8.324 -22.685 1.00 73.44 78 GLU A CA 1
ATOM 577 C C . GLU A 1 78 ? 20.067 7.304 -23.364 1.00 73.44 78 GLU A C 1
ATOM 579 O O . GLU A 1 78 ? 20.549 6.281 -23.848 1.00 73.44 78 GLU A O 1
ATOM 584 N N . PHE A 1 79 ? 18.784 7.637 -23.544 1.00 69.88 79 PHE A N 1
ATOM 585 C CA . PHE A 1 79 ? 17.829 6.901 -24.380 1.00 69.88 79 PHE A CA 1
ATOM 586 C C . PHE A 1 79 ? 18.331 6.730 -25.822 1.00 69.88 79 PHE A C 1
ATOM 588 O O . PHE A 1 79 ? 18.454 5.599 -26.286 1.00 69.88 79 PHE A O 1
ATOM 595 N N . GLU A 1 80 ? 18.722 7.813 -26.504 1.00 69.69 80 GLU A N 1
ATOM 596 C CA . GLU A 1 80 ? 19.248 7.763 -27.884 1.00 69.69 80 GLU A CA 1
ATOM 597 C C . GLU A 1 80 ? 20.531 6.928 -28.033 1.00 69.69 80 GLU A C 1
ATOM 599 O O . GLU A 1 80 ? 20.786 6.375 -29.101 1.00 69.69 80 GLU A O 1
ATOM 604 N N . LYS A 1 81 ? 21.346 6.838 -26.975 1.00 69.94 81 LYS A N 1
ATOM 605 C CA . LYS A 1 81 ? 22.594 6.055 -26.950 1.00 69.94 81 LYS A CA 1
ATOM 606 C C . LYS A 1 81 ? 22.413 4.621 -26.469 1.00 69.94 81 LYS A C 1
ATOM 608 O O . LYS A 1 81 ? 23.367 3.848 -26.522 1.00 69.94 81 LYS A O 1
ATOM 613 N N . THR A 1 82 ? 21.240 4.272 -25.948 1.00 67.44 82 THR A N 1
ATOM 614 C CA . THR A 1 82 ? 20.982 2.918 -25.468 1.00 67.44 82 THR A CA 1
ATOM 615 C C . THR A 1 82 ? 20.761 2.021 -26.678 1.00 67.44 82 THR A C 1
ATOM 617 O O . THR A 1 82 ? 19.642 1.895 -27.170 1.00 67.44 82 THR A O 1
ATOM 620 N N . GLU A 1 83 ? 21.829 1.383 -27.158 1.00 65.12 83 GLU A N 1
ATOM 621 C CA . GLU A 1 83 ? 21.691 0.284 -28.110 1.00 65.12 83 GLU A CA 1
ATOM 622 C C . GLU A 1 83 ? 20.835 -0.815 -27.465 1.00 65.12 83 GLU A C 1
ATOM 624 O O . GLU A 1 83 ? 21.095 -1.267 -26.345 1.00 65.12 83 GLU A O 1
ATOM 629 N N . LEU A 1 84 ? 19.757 -1.181 -28.154 1.00 71.56 84 LEU A N 1
ATOM 630 C CA . LEU A 1 84 ? 18.847 -2.262 -27.796 1.00 71.56 84 LEU A CA 1
ATOM 631 C C . LEU A 1 84 ? 19.167 -3.416 -28.740 1.00 71.56 84 LEU A C 1
ATOM 633 O O . LEU A 1 84 ? 18.913 -3.300 -29.941 1.00 71.56 84 LEU A O 1
ATOM 637 N N . ASP A 1 85 ? 19.766 -4.484 -28.217 1.00 77.56 85 ASP A N 1
ATOM 638 C CA . ASP A 1 85 ? 20.066 -5.668 -29.020 1.00 77.56 85 ASP A CA 1
ATOM 639 C C . ASP A 1 85 ? 18.832 -6.581 -29.164 1.00 77.56 85 ASP A C 1
ATOM 641 O O . ASP A 1 85 ? 17.820 -6.419 -28.475 1.00 77.56 85 ASP A O 1
ATOM 645 N N . GLU A 1 86 ? 18.892 -7.536 -30.095 1.00 78.31 86 GLU A N 1
ATOM 646 C CA . GLU A 1 86 ? 17.790 -8.481 -30.334 1.00 78.31 86 GLU A CA 1
ATOM 647 C C . GLU A 1 86 ? 17.462 -9.313 -29.077 1.00 78.31 86 GLU A C 1
ATOM 649 O O . GLU A 1 86 ? 16.297 -9.613 -28.817 1.00 78.31 86 GLU A O 1
ATOM 654 N N . GLY A 1 87 ? 18.461 -9.605 -28.238 1.00 87.25 87 GLY A N 1
ATOM 655 C CA . GLY A 1 87 ? 18.285 -10.338 -26.987 1.00 87.25 87 GLY A CA 1
ATOM 656 C C . GLY A 1 87 ? 17.578 -9.529 -25.896 1.00 87.25 87 GLY A C 1
ATOM 657 O O . GLY A 1 87 ? 16.888 -10.112 -25.058 1.00 87.25 87 GLY A O 1
ATOM 658 N N . ASP A 1 88 ? 17.713 -8.204 -25.870 1.00 89.75 88 ASP A N 1
ATOM 659 C CA . ASP A 1 88 ? 16.909 -7.328 -25.007 1.00 89.75 88 ASP A CA 1
ATOM 660 C C . ASP A 1 88 ? 15.444 -7.304 -25.442 1.00 89.75 88 ASP A C 1
ATOM 662 O O . ASP A 1 88 ? 14.551 -7.378 -24.596 1.00 89.75 88 ASP A O 1
ATOM 666 N N . ILE A 1 89 ? 15.198 -7.250 -26.754 1.00 90.31 89 ILE A N 1
ATOM 667 C CA . ILE A 1 89 ? 13.848 -7.276 -27.326 1.00 90.31 89 ILE A CA 1
ATOM 668 C C . ILE A 1 89 ? 13.152 -8.597 -26.973 1.00 90.31 89 ILE A C 1
ATOM 670 O O . ILE A 1 89 ? 12.028 -8.566 -26.472 1.00 90.31 89 ILE A O 1
ATOM 674 N N . ASP A 1 90 ? 13.821 -9.740 -27.139 1.00 93.56 90 ASP A N 1
ATOM 675 C CA . ASP A 1 90 ? 13.264 -11.055 -26.794 1.00 93.56 90 ASP A CA 1
ATOM 676 C C . ASP A 1 90 ? 12.955 -11.192 -25.293 1.00 93.56 90 ASP A C 1
ATOM 678 O O . ASP A 1 90 ? 11.871 -11.657 -24.916 1.00 93.56 90 ASP A O 1
ATOM 682 N N . ARG A 1 91 ? 13.864 -10.743 -24.410 1.00 95.75 91 ARG A N 1
ATOM 683 C CA . ARG A 1 91 ? 13.614 -10.748 -22.954 1.00 95.75 91 ARG A CA 1
ATOM 684 C C . ARG A 1 91 ? 12.444 -9.838 -22.578 1.00 95.75 91 ARG A C 1
ATOM 686 O O . ARG A 1 91 ? 11.625 -10.225 -21.744 1.00 95.75 91 ARG A O 1
ATOM 693 N N . PHE A 1 92 ? 12.317 -8.676 -23.216 1.00 96.31 92 PHE A N 1
ATOM 694 C CA . PHE A 1 92 ? 11.197 -7.767 -22.984 1.00 96.31 92 PHE A CA 1
ATOM 695 C C . PHE A 1 92 ? 9.869 -8.297 -23.540 1.00 96.31 92 PHE A C 1
ATOM 697 O O . PHE A 1 92 ? 8.836 -8.141 -22.894 1.00 96.31 92 PHE A O 1
ATOM 704 N N . ILE A 1 93 ? 9.862 -8.981 -24.687 1.00 95.44 93 ILE A N 1
ATOM 705 C CA . ILE A 1 93 ? 8.662 -9.655 -25.209 1.00 95.44 93 ILE A CA 1
ATOM 706 C C . ILE A 1 93 ? 8.217 -10.764 -24.248 1.00 95.44 93 ILE A C 1
ATOM 708 O O . ILE A 1 93 ? 7.024 -10.869 -23.955 1.00 95.44 93 ILE A O 1
ATOM 712 N N . LYS A 1 94 ? 9.157 -11.539 -23.687 1.00 96.56 94 LYS A N 1
ATOM 713 C CA . LYS A 1 94 ? 8.839 -12.503 -22.625 1.00 96.56 94 LYS A CA 1
ATOM 714 C C . LYS A 1 94 ? 8.253 -11.812 -21.389 1.00 96.56 94 LYS A C 1
ATOM 716 O O . LYS A 1 94 ? 7.211 -12.248 -20.912 1.00 96.56 94 LYS A O 1
ATOM 721 N N . TYR A 1 95 ? 8.861 -10.723 -20.919 1.00 97.19 95 TYR A N 1
ATOM 722 C CA . TYR A 1 95 ? 8.310 -9.906 -19.833 1.00 97.19 95 TYR A CA 1
ATOM 723 C C . TYR A 1 95 ? 6.872 -9.442 -20.130 1.00 97.19 95 TYR A C 1
ATOM 725 O O . TYR A 1 95 ? 5.992 -9.536 -19.275 1.00 97.19 95 TYR A O 1
ATOM 733 N N . CYS A 1 96 ? 6.604 -9.001 -21.361 1.00 96.81 96 CYS A N 1
ATOM 734 C CA . CYS A 1 96 ? 5.268 -8.585 -21.770 1.00 96.81 96 CYS A CA 1
ATOM 735 C C . CYS A 1 96 ? 4.258 -9.738 -21.722 1.00 96.81 96 CYS A C 1
ATOM 737 O O . CYS A 1 96 ? 3.132 -9.531 -21.279 1.00 96.81 96 CYS A O 1
ATOM 739 N N . ALA A 1 97 ? 4.655 -10.946 -22.127 1.00 96.06 97 ALA A N 1
ATOM 740 C CA . ALA A 1 97 ? 3.812 -12.133 -22.021 1.00 96.06 97 ALA A CA 1
ATOM 741 C C . ALA A 1 97 ? 3.565 -12.544 -20.557 1.00 96.06 97 ALA A C 1
ATOM 743 O O . ALA A 1 97 ? 2.423 -12.823 -20.195 1.00 96.06 97 ALA A O 1
ATOM 744 N N . ASP A 1 98 ? 4.606 -12.536 -19.718 1.00 94.88 98 ASP A N 1
ATOM 745 C CA . ASP A 1 98 ? 4.530 -12.946 -18.310 1.00 94.88 98 ASP A CA 1
ATOM 746 C C . ASP A 1 98 ? 3.628 -12.010 -17.472 1.00 94.88 98 ASP A C 1
ATOM 748 O O . ASP A 1 98 ? 2.940 -12.481 -16.569 1.00 94.88 98 ASP A O 1
ATOM 752 N N . PHE A 1 99 ? 3.580 -10.706 -17.792 1.00 93.88 99 PHE A N 1
ATOM 753 C CA . PHE A 1 99 ? 2.788 -9.690 -17.070 1.00 93.88 99 PHE A CA 1
ATOM 754 C C . PHE A 1 99 ? 1.620 -9.088 -17.878 1.00 93.88 99 PHE A C 1
ATOM 756 O O . PHE A 1 99 ? 1.112 -8.021 -17.528 1.00 93.88 99 PHE A O 1
ATOM 763 N N . GLY A 1 100 ? 1.196 -9.734 -18.970 1.00 94.00 100 GLY A N 1
ATOM 764 C CA . GLY A 1 100 ? 0.023 -9.324 -19.760 1.00 94.00 100 GLY A CA 1
ATOM 765 C C . GLY A 1 100 ? 0.108 -7.922 -20.385 1.00 94.00 100 GLY A C 1
ATOM 766 O O . GLY A 1 100 ? -0.915 -7.254 -20.544 1.00 94.00 100 GLY A O 1
ATOM 767 N N . LYS A 1 101 ? 1.314 -7.448 -20.712 1.00 94.31 101 LYS A N 1
ATOM 768 C CA . LYS A 1 101 ? 1.554 -6.098 -21.241 1.00 94.31 101 LYS A CA 1
ATOM 769 C C . LYS A 1 101 ? 1.169 -5.984 -22.714 1.00 94.31 101 LYS A C 1
ATOM 771 O O . LYS A 1 101 ? 1.451 -6.864 -23.524 1.00 94.31 101 LYS A O 1
ATOM 776 N N . SER A 1 102 ? 0.598 -4.838 -23.068 1.00 94.00 102 SER A N 1
ATOM 777 C CA . SER A 1 102 ? 0.321 -4.425 -24.442 1.00 94.00 102 SER A CA 1
ATOM 778 C C . SER A 1 102 ? 0.471 -2.909 -24.534 1.00 94.00 102 SER A C 1
ATOM 780 O O . SER A 1 102 ? 0.074 -2.203 -23.608 1.00 94.00 102 SER A O 1
ATOM 782 N N . TYR A 1 103 ? 1.040 -2.418 -25.634 1.00 94.06 103 TYR A N 1
ATOM 783 C CA . TYR A 1 103 ? 1.332 -0.998 -25.845 1.00 94.06 103 TYR A CA 1
ATOM 784 C C . TYR A 1 103 ? 0.695 -0.524 -27.150 1.00 94.06 103 TYR A C 1
ATOM 786 O O . TYR A 1 103 ? 0.675 -1.251 -28.146 1.00 94.06 103 TYR A O 1
ATOM 794 N N . VAL A 1 104 ? 0.175 0.700 -27.154 1.00 91.25 104 VAL A N 1
ATOM 795 C CA . VAL A 1 104 ? -0.708 1.218 -28.210 1.00 91.25 104 VAL A CA 1
ATOM 796 C C . VAL A 1 104 ? 0.052 1.479 -29.512 1.00 91.25 104 VAL A C 1
ATOM 798 O O . VAL A 1 104 ? -0.515 1.391 -30.600 1.00 91.25 104 VAL A O 1
ATOM 801 N N . ASN A 1 105 ? 1.339 1.825 -29.427 1.00 90.50 105 ASN A N 1
ATOM 802 C CA . ASN A 1 105 ? 2.143 2.188 -30.590 1.00 90.50 105 ASN A CA 1
ATOM 803 C C . ASN A 1 105 ? 3.648 1.907 -30.397 1.00 90.50 105 ASN A C 1
ATOM 805 O O . ASN A 1 105 ? 4.130 1.612 -29.305 1.00 90.50 105 ASN A O 1
ATOM 809 N N . LYS A 1 106 ? 4.413 2.037 -31.490 1.00 87.06 106 LYS A N 1
ATOM 810 C CA . LYS A 1 106 ? 5.865 1.777 -31.520 1.00 87.06 106 LYS A CA 1
ATOM 811 C C . LYS A 1 106 ? 6.696 2.732 -30.651 1.00 87.06 106 LYS A C 1
ATOM 813 O O . LYS A 1 106 ? 7.809 2.367 -30.283 1.00 87.06 106 LYS A O 1
ATOM 818 N N . ILE A 1 107 ? 6.205 3.940 -30.366 1.00 87.75 107 ILE A N 1
ATOM 819 C CA . ILE A 1 107 ? 6.909 4.923 -29.528 1.00 87.75 107 ILE A CA 1
ATOM 820 C C . ILE A 1 107 ? 6.793 4.495 -28.064 1.00 87.75 107 ILE A C 1
ATOM 822 O O . ILE A 1 107 ? 7.810 4.375 -27.386 1.00 87.75 107 ILE A O 1
ATOM 826 N N . GLU A 1 108 ? 5.580 4.156 -27.618 1.00 91.31 108 GLU A N 1
ATOM 827 C CA . GLU A 1 108 ? 5.340 3.596 -26.285 1.00 91.31 108 GLU A CA 1
ATOM 828 C C . GLU A 1 108 ? 6.118 2.289 -26.074 1.00 91.31 108 GLU A C 1
ATOM 830 O O . GLU A 1 108 ? 6.828 2.168 -25.082 1.00 91.31 108 GLU A O 1
ATOM 835 N N . PHE A 1 109 ? 6.080 1.354 -27.034 1.00 91.62 109 PHE A N 1
ATOM 836 C CA . PHE A 1 109 ? 6.857 0.109 -26.954 1.00 91.62 109 PHE A CA 1
ATOM 837 C C . PHE A 1 109 ? 8.355 0.376 -26.727 1.00 91.62 109 PHE A C 1
ATOM 839 O O . PHE A 1 109 ? 8.969 -0.253 -25.869 1.00 91.62 109 PHE A O 1
ATOM 846 N N . LYS A 1 110 ? 8.952 1.322 -27.470 1.00 88.38 110 LYS A N 1
ATOM 847 C CA . LYS A 1 110 ? 10.373 1.682 -27.322 1.00 88.38 110 LYS A CA 1
ATOM 848 C C . LYS A 1 110 ? 10.677 2.339 -25.975 1.00 88.38 110 LYS A C 1
ATOM 850 O O . LYS A 1 110 ? 11.700 2.018 -25.376 1.00 88.38 110 LYS A O 1
ATOM 855 N N . LEU A 1 111 ? 9.804 3.228 -25.499 1.00 90.19 111 LEU A N 1
ATOM 856 C CA . LEU A 1 111 ? 9.926 3.845 -24.177 1.00 90.19 111 LEU A CA 1
ATOM 857 C C . LEU A 1 111 ? 9.897 2.778 -23.073 1.00 90.19 111 LEU A C 1
ATOM 859 O O . LEU A 1 111 ? 10.796 2.738 -22.237 1.00 90.19 111 LEU A O 1
ATOM 863 N N . ARG A 1 112 ? 8.910 1.880 -23.120 1.00 94.88 112 ARG A N 1
ATOM 864 C CA . ARG A 1 112 ? 8.698 0.813 -22.133 1.00 94.88 112 ARG A CA 1
ATOM 865 C C . ARG A 1 112 ? 9.826 -0.217 -22.138 1.00 94.88 112 ARG A C 1
ATOM 867 O O . ARG A 1 112 ? 10.295 -0.595 -21.071 1.00 94.88 112 ARG A O 1
ATOM 874 N N . LEU A 1 113 ? 10.324 -0.597 -23.318 1.00 93.12 113 LEU A N 1
ATOM 875 C CA . LEU A 1 113 ? 11.518 -1.435 -23.482 1.00 93.12 113 LEU A CA 1
ATOM 876 C C . LEU A 1 113 ? 12.760 -0.778 -22.860 1.00 93.12 113 LEU A C 1
ATOM 878 O O . LEU A 1 113 ? 13.517 -1.437 -22.150 1.00 93.12 113 LEU A O 1
ATOM 882 N N . TRP A 1 114 ? 12.965 0.524 -23.082 1.00 90.12 114 TRP A N 1
ATOM 883 C CA . TRP A 1 114 ? 14.084 1.243 -22.474 1.00 90.12 114 TRP A CA 1
ATOM 884 C C . TRP A 1 114 ? 13.955 1.335 -20.948 1.00 90.12 114 TRP A C 1
ATOM 886 O O . TRP A 1 114 ? 14.912 1.017 -20.245 1.00 90.12 114 TRP A O 1
ATOM 896 N N . GLN A 1 115 ? 12.776 1.698 -20.428 1.00 93.38 115 GLN A N 1
ATOM 897 C CA . GLN A 1 115 ? 12.497 1.722 -18.985 1.00 93.38 115 GLN A CA 1
ATOM 898 C C . GLN A 1 115 ? 12.742 0.341 -18.360 1.00 93.38 115 GLN A C 1
ATOM 900 O O . GLN A 1 115 ? 13.454 0.226 -17.363 1.00 93.38 115 GLN A O 1
ATOM 905 N N . TRP A 1 116 ? 12.246 -0.716 -19.007 1.00 95.75 116 TRP A N 1
ATOM 906 C CA . TRP A 1 116 ? 12.485 -2.098 -18.606 1.00 95.75 116 TRP A CA 1
ATOM 907 C C . TRP A 1 116 ? 13.969 -2.475 -18.616 1.00 95.75 116 TRP A C 1
ATOM 909 O O . TRP A 1 116 ? 14.417 -3.122 -17.674 1.00 95.75 116 TRP A O 1
ATOM 919 N N . LYS A 1 117 ? 14.760 -2.023 -19.599 1.00 93.12 117 LYS A N 1
ATOM 920 C CA . LYS A 1 117 ? 16.215 -2.254 -19.632 1.00 93.12 117 LYS A CA 1
ATOM 921 C C . LYS A 1 117 ? 16.941 -1.560 -18.474 1.00 93.12 117 LYS A C 1
ATOM 923 O O . LYS A 1 117 ? 17.879 -2.135 -17.924 1.00 93.12 117 LYS A O 1
ATOM 928 N N . GLN A 1 118 ? 16.502 -0.370 -18.052 1.00 91.81 118 GLN A N 1
ATOM 929 C CA . GLN A 1 118 ? 17.046 0.272 -16.846 1.00 91.81 118 GLN A CA 1
ATOM 930 C C . GLN A 1 118 ? 16.722 -0.542 -15.584 1.00 91.81 118 GLN A C 1
ATOM 932 O O . GLN A 1 118 ? 17.603 -0.772 -14.754 1.00 91.81 118 GLN A O 1
ATOM 937 N N . SER A 1 119 ? 15.493 -1.051 -15.474 1.00 94.94 119 SER A N 1
ATOM 938 C CA . SER A 1 119 ? 15.079 -1.934 -14.377 1.00 94.94 119 SER A CA 1
ATOM 939 C C . SER A 1 119 ? 15.826 -3.273 -14.383 1.00 94.94 119 SER A C 1
ATOM 941 O O . SER A 1 119 ? 16.281 -3.707 -13.334 1.00 94.94 119 SER A O 1
ATOM 943 N N . ASP A 1 120 ? 16.021 -3.906 -15.544 1.00 94.19 120 ASP A N 1
ATOM 944 C CA . ASP A 1 120 ? 16.805 -5.141 -15.729 1.00 94.19 120 ASP A CA 1
ATOM 945 C C . ASP A 1 120 ? 18.270 -4.938 -15.302 1.00 94.19 120 ASP A C 1
ATOM 947 O O . ASP A 1 120 ? 18.819 -5.748 -14.556 1.00 94.19 120 ASP A O 1
ATOM 951 N N . ASN A 1 121 ? 18.886 -3.810 -15.675 1.00 92.38 121 ASN A N 1
ATOM 952 C CA . ASN A 1 121 ? 20.227 -3.438 -15.216 1.00 92.38 121 ASN A CA 1
ATOM 953 C C . ASN A 1 121 ? 20.290 -3.253 -13.689 1.00 92.38 121 ASN A C 1
ATOM 955 O O . ASN A 1 121 ? 21.199 -3.787 -13.049 1.00 92.38 121 ASN A O 1
ATOM 959 N N . PHE A 1 122 ? 19.329 -2.535 -13.093 1.00 92.50 122 PHE A N 1
ATOM 960 C CA . PHE A 1 122 ? 19.255 -2.356 -11.638 1.00 92.50 122 PHE A CA 1
ATOM 961 C C . PHE A 1 122 ? 19.052 -3.693 -10.915 1.00 92.50 122 PHE A C 1
ATOM 963 O O . PHE A 1 122 ? 19.763 -3.983 -9.953 1.00 92.50 122 PHE A O 1
ATOM 970 N N . ILE A 1 123 ? 18.121 -4.523 -11.393 1.00 93.31 123 ILE A N 1
ATOM 971 C CA . ILE A 1 123 ? 17.833 -5.843 -10.830 1.00 93.31 123 ILE A CA 1
ATOM 972 C C . ILE A 1 123 ? 19.086 -6.712 -10.908 1.00 93.31 123 ILE A C 1
ATOM 974 O O . ILE A 1 123 ? 19.527 -7.189 -9.874 1.00 93.31 123 ILE A O 1
ATOM 978 N N . LYS A 1 124 ? 19.737 -6.849 -12.068 1.00 91.31 124 LYS A N 1
ATOM 979 C CA . LYS A 1 124 ? 20.982 -7.631 -12.206 1.00 91.31 124 LYS A CA 1
ATOM 980 C C . LYS A 1 124 ? 22.104 -7.164 -11.278 1.00 91.31 124 LYS A C 1
ATOM 982 O O . LYS A 1 124 ? 22.855 -7.997 -10.778 1.00 91.31 124 LYS A O 1
ATOM 987 N N . ALA A 1 125 ? 22.232 -5.856 -11.060 1.00 90.94 125 ALA A N 1
ATOM 988 C CA . ALA A 1 125 ? 23.255 -5.294 -10.183 1.00 90.94 125 ALA A CA 1
ATOM 989 C C . ALA A 1 125 ? 22.975 -5.530 -8.685 1.00 90.94 125 ALA A C 1
ATOM 991 O O . ALA A 1 125 ? 23.924 -5.582 -7.907 1.00 90.94 125 ALA A O 1
ATOM 992 N N . ASN A 1 126 ? 21.705 -5.685 -8.285 1.00 88.50 126 ASN A N 1
ATOM 993 C CA . ASN A 1 126 ? 21.286 -5.726 -6.876 1.00 88.50 126 ASN A CA 1
ATOM 994 C C . ASN A 1 126 ? 20.531 -7.017 -6.471 1.00 88.50 126 ASN A C 1
ATOM 996 O O . ASN A 1 126 ? 20.184 -7.186 -5.308 1.00 88.50 126 ASN A O 1
ATOM 1000 N N . SER A 1 127 ? 20.288 -7.965 -7.385 1.00 76.00 127 SER A N 1
ATOM 1001 C CA . SER A 1 127 ? 19.557 -9.222 -7.116 1.00 76.00 127 SER A CA 1
ATOM 1002 C C . SER A 1 127 ? 20.350 -10.250 -6.304 1.00 76.00 127 SER A C 1
ATOM 1004 O O . SER A 1 127 ? 19.824 -11.314 -5.979 1.00 76.00 127 SER A O 1
ATOM 1006 N N . TRP A 1 128 ? 21.628 -9.977 -6.036 1.00 63.56 128 TRP A N 1
ATOM 1007 C CA . TRP A 1 128 ? 22.520 -10.856 -5.290 1.00 63.56 128 TRP A CA 1
ATOM 1008 C C . TRP A 1 128 ? 23.382 -10.059 -4.306 1.00 63.56 128 TRP A C 1
ATOM 1010 O O . TRP A 1 128 ? 24.568 -9.823 -4.537 1.00 63.56 128 TRP A O 1
ATOM 1020 N N . ASP A 1 129 ? 22.791 -9.701 -3.169 1.00 65.38 129 ASP A N 1
ATOM 1021 C CA . ASP A 1 129 ? 23.548 -9.550 -1.930 1.00 65.38 129 ASP A CA 1
ATOM 1022 C C . ASP A 1 129 ? 23.166 -10.700 -0.995 1.00 65.38 129 ASP A C 1
ATOM 1024 O O . ASP A 1 129 ? 22.020 -10.829 -0.573 1.00 65.38 129 ASP A O 1
ATOM 1028 N N . ALA A 1 130 ? 24.137 -11.554 -0.667 1.00 61.78 130 ALA A N 1
ATOM 1029 C CA . ALA A 1 130 ? 23.937 -12.684 0.240 1.00 61.78 130 ALA A CA 1
ATOM 1030 C C . ALA A 1 130 ? 23.686 -12.257 1.704 1.00 61.78 130 ALA A C 1
ATOM 1032 O O . ALA A 1 130 ? 23.453 -13.117 2.552 1.00 61.78 130 ALA A O 1
ATOM 1033 N N . ARG A 1 131 ? 23.770 -10.954 2.003 1.00 64.56 131 ARG A N 1
ATOM 1034 C CA . ARG A 1 131 ? 23.452 -10.340 3.300 1.00 64.56 131 ARG A CA 1
ATOM 1035 C C . ARG A 1 131 ? 22.042 -9.745 3.343 1.00 64.56 131 ARG A C 1
ATOM 1037 O O . ARG A 1 131 ? 21.561 -9.442 4.426 1.00 64.56 131 ARG A O 1
ATOM 1044 N N . SER A 1 132 ? 21.384 -9.562 2.198 1.00 70.81 132 SER A N 1
ATOM 1045 C CA . SER A 1 132 ? 20.008 -9.070 2.156 1.00 70.81 132 SER A CA 1
ATOM 1046 C C . SER A 1 132 ? 19.035 -10.216 2.420 1.00 70.81 132 SER A C 1
ATOM 1048 O O . SER A 1 132 ? 19.013 -11.211 1.697 1.00 70.81 132 SER A O 1
ATOM 1050 N N . HIS A 1 133 ? 18.172 -10.052 3.422 1.00 83.38 133 HIS A N 1
ATOM 1051 C CA . HIS A 1 133 ? 17.139 -11.036 3.769 1.00 83.38 133 HIS A CA 1
ATOM 1052 C C . HIS A 1 133 ? 15.951 -11.058 2.781 1.00 83.38 133 HIS A C 1
ATOM 1054 O O . HIS A 1 133 ? 14.994 -11.809 2.974 1.00 83.38 133 HIS A O 1
ATOM 1060 N N . TYR A 1 134 ? 16.022 -10.283 1.692 1.00 89.25 134 TYR A N 1
ATOM 1061 C CA . TYR A 1 134 ? 15.013 -10.177 0.640 1.00 89.25 134 TYR A CA 1
ATOM 1062 C C . TYR A 1 134 ? 15.604 -10.318 -0.764 1.00 89.25 134 TYR A C 1
ATOM 1064 O O . TYR A 1 134 ? 16.808 -10.210 -0.984 1.00 89.25 134 TYR A O 1
ATOM 1072 N N . LYS A 1 135 ? 14.718 -10.542 -1.736 1.00 90.69 135 LYS A N 1
ATOM 1073 C CA . LYS A 1 135 ? 15.042 -10.670 -3.157 1.00 90.69 135 LYS A CA 1
ATOM 1074 C C . LYS A 1 135 ? 14.271 -9.655 -3.978 1.00 90.69 135 LYS A C 1
ATOM 1076 O O . LYS A 1 135 ? 13.054 -9.507 -3.819 1.00 90.69 135 LYS A O 1
ATOM 1081 N N . ILE A 1 136 ? 14.971 -9.047 -4.926 1.00 92.75 136 ILE A N 1
ATOM 1082 C CA . ILE A 1 136 ? 14.375 -8.233 -5.983 1.00 92.75 136 ILE A CA 1
ATOM 1083 C C . ILE A 1 136 ? 14.338 -8.997 -7.308 1.00 92.75 136 ILE A C 1
ATOM 1085 O O . ILE A 1 136 ? 15.148 -9.895 -7.543 1.00 92.75 136 ILE A O 1
ATOM 1089 N N . GLY A 1 137 ? 13.404 -8.639 -8.180 1.00 94.19 137 GLY A N 1
ATOM 1090 C CA . GLY A 1 137 ? 13.214 -9.282 -9.473 1.00 94.19 137 GLY A CA 1
ATOM 1091 C C . GLY A 1 137 ? 12.223 -8.529 -10.351 1.00 94.19 137 GLY A C 1
ATOM 1092 O O . GLY A 1 137 ? 11.643 -7.523 -9.943 1.00 94.19 137 GLY A O 1
ATOM 1093 N N . HIS A 1 138 ? 12.026 -9.016 -11.575 1.00 95.69 138 HIS A N 1
ATOM 1094 C CA . HIS A 1 138 ? 11.029 -8.431 -12.463 1.00 95.69 138 HIS A CA 1
ATOM 1095 C C . HIS A 1 138 ? 9.609 -8.672 -11.945 1.00 95.69 138 HIS A C 1
ATOM 1097 O O . HIS A 1 138 ? 9.257 -9.783 -11.557 1.00 95.69 138 HIS A O 1
ATOM 1103 N N . ASN A 1 139 ? 8.802 -7.617 -11.999 1.00 94.69 139 ASN A N 1
ATOM 1104 C CA . ASN A 1 139 ? 7.380 -7.594 -11.673 1.00 94.69 139 ASN A CA 1
ATOM 1105 C C . ASN A 1 139 ? 6.651 -6.645 -12.642 1.00 94.69 139 ASN A C 1
ATOM 1107 O O . ASN A 1 139 ? 7.276 -5.998 -13.495 1.00 94.69 139 ASN A O 1
ATOM 1111 N N . LYS A 1 140 ? 5.334 -6.484 -12.507 1.00 93.00 140 LYS A N 1
ATOM 1112 C CA . LYS A 1 140 ? 4.546 -5.625 -13.410 1.00 93.00 140 LYS A CA 1
ATOM 1113 C C . LYS A 1 140 ? 4.883 -4.120 -13.393 1.00 93.00 140 LYS A C 1
ATOM 1115 O O . LYS A 1 140 ? 4.279 -3.389 -14.174 1.00 93.00 140 LYS A O 1
ATOM 1120 N N . PHE A 1 141 ? 5.823 -3.659 -12.564 1.00 94.69 141 PHE A N 1
ATOM 1121 C CA . PHE A 1 141 ? 6.332 -2.279 -12.543 1.00 94.69 141 PHE A CA 1
ATOM 1122 C C . PHE A 1 141 ? 7.743 -2.139 -13.142 1.00 94.69 141 PHE A C 1
ATOM 1124 O O . PHE A 1 141 ? 8.345 -1.072 -13.051 1.00 94.69 141 PHE A O 1
ATOM 1131 N N . SER A 1 142 ? 8.313 -3.197 -13.732 1.00 96.00 142 SER A N 1
ATOM 1132 C CA . SER A 1 142 ? 9.649 -3.138 -14.352 1.00 96.00 142 SER A CA 1
ATOM 1133 C C . SER A 1 142 ? 9.719 -2.248 -15.594 1.00 96.00 142 SER A C 1
ATOM 1135 O O . SER A 1 142 ? 10.758 -1.652 -15.841 1.00 96.00 142 SER A O 1
ATOM 1137 N N . ASP A 1 143 ? 8.638 -2.110 -16.355 1.00 95.75 143 ASP A N 1
ATOM 1138 C CA . ASP A 1 143 ? 8.509 -1.176 -17.484 1.00 95.75 143 ASP A CA 1
ATOM 1139 C C . ASP A 1 143 ? 8.074 0.242 -17.058 1.00 95.75 143 ASP A C 1
ATOM 1141 O O . ASP A 1 143 ? 7.671 1.035 -17.906 1.00 95.75 143 ASP A O 1
ATOM 1145 N N . TRP A 1 144 ? 8.098 0.575 -15.761 1.00 94.38 144 TRP A N 1
ATOM 1146 C CA . TRP A 1 144 ? 7.692 1.888 -15.245 1.00 94.38 144 TRP A CA 1
ATOM 1147 C C . TRP A 1 144 ? 8.903 2.700 -14.788 1.00 94.38 144 TRP A C 1
ATOM 1149 O O . TRP A 1 144 ? 9.800 2.197 -14.109 1.00 94.38 144 TRP A O 1
ATOM 1159 N N . SER A 1 145 ? 8.900 3.997 -15.094 1.00 90.12 145 SER A N 1
ATOM 1160 C CA . SER A 1 145 ? 9.817 4.939 -14.449 1.00 90.12 145 SER A CA 1
ATOM 1161 C C . SER A 1 145 ? 9.521 5.070 -12.952 1.00 90.12 145 SER A C 1
ATOM 1163 O O . SER A 1 145 ? 8.390 4.864 -12.503 1.00 90.12 145 SER A O 1
ATOM 1165 N N . LYS A 1 146 ? 10.520 5.526 -12.181 1.00 87.38 146 LYS A N 1
ATOM 1166 C CA . LYS A 1 146 ? 10.337 5.855 -10.759 1.00 87.38 146 LYS A CA 1
ATOM 1167 C C . LYS A 1 146 ? 9.149 6.807 -10.550 1.00 87.38 146 LYS A C 1
ATOM 1169 O O . LYS A 1 146 ? 8.342 6.576 -9.665 1.00 87.38 146 LYS A O 1
ATOM 1174 N N . HIS A 1 147 ? 9.000 7.831 -11.395 1.00 87.00 147 HIS A N 1
ATOM 1175 C CA . HIS A 1 147 ? 7.899 8.798 -11.308 1.00 87.00 147 HIS A CA 1
ATOM 1176 C C . HIS A 1 147 ? 6.513 8.168 -11.523 1.00 87.00 147 HIS A C 1
ATOM 1178 O O . HIS A 1 147 ? 5.575 8.512 -10.811 1.00 87.00 147 HIS A O 1
ATOM 1184 N N . GLU A 1 148 ? 6.373 7.238 -12.471 1.00 89.81 148 GLU A N 1
ATOM 1185 C CA . GLU A 1 148 ? 5.109 6.519 -12.685 1.00 89.81 148 GLU A CA 1
ATOM 1186 C C . GLU A 1 148 ? 4.759 5.630 -11.490 1.00 89.81 148 GLU A C 1
ATOM 1188 O O . GLU A 1 148 ? 3.603 5.596 -11.076 1.00 89.81 148 GLU A O 1
ATOM 1193 N N . TYR A 1 149 ? 5.758 4.969 -10.898 1.00 91.25 149 TYR A N 1
ATOM 1194 C CA . TYR A 1 149 ? 5.577 4.181 -9.681 1.00 91.25 149 TYR A CA 1
ATOM 1195 C C . TYR A 1 149 ? 5.202 5.056 -8.471 1.00 91.25 149 TYR A C 1
ATOM 1197 O O . TYR A 1 149 ? 4.262 4.721 -7.753 1.00 91.25 149 TYR A O 1
ATOM 1205 N N . MET A 1 150 ? 5.841 6.222 -8.292 1.00 88.81 150 MET A N 1
ATOM 1206 C CA . MET A 1 150 ? 5.505 7.155 -7.203 1.00 88.81 150 MET A CA 1
ATOM 1207 C C . MET A 1 150 ? 4.070 7.684 -7.272 1.00 88.81 150 MET A C 1
ATOM 1209 O O . MET A 1 150 ? 3.479 7.950 -6.232 1.00 88.81 150 MET A O 1
ATOM 1213 N N . ASN A 1 151 ? 3.458 7.765 -8.458 1.00 86.44 151 ASN A N 1
ATOM 1214 C CA . ASN A 1 151 ? 2.047 8.152 -8.581 1.00 86.44 151 ASN A CA 1
ATOM 1215 C C . ASN A 1 151 ? 1.063 7.109 -7.998 1.00 86.44 151 ASN A C 1
ATOM 1217 O O . ASN A 1 151 ? -0.121 7.413 -7.855 1.00 86.44 151 ASN A O 1
ATOM 1221 N N . LEU A 1 152 ? 1.519 5.896 -7.653 1.00 88.00 152 LEU A N 1
ATOM 1222 C CA . LEU A 1 152 ? 0.728 4.911 -6.899 1.00 88.00 152 LEU A CA 1
ATOM 1223 C C . LEU A 1 152 ? 0.826 5.099 -5.380 1.00 88.00 152 LEU A C 1
ATOM 1225 O O . LEU A 1 152 ? 0.001 4.553 -4.644 1.00 88.00 152 LEU A O 1
ATOM 1229 N N . LEU A 1 153 ? 1.829 5.835 -4.903 1.00 91.06 153 LEU A N 1
ATOM 1230 C CA . LEU A 1 153 ? 2.098 6.033 -3.484 1.00 91.06 153 LEU A CA 1
ATOM 1231 C C . LEU A 1 153 ? 1.286 7.242 -3.004 1.00 91.06 153 LEU A C 1
ATOM 1233 O O . LEU A 1 153 ? 1.732 8.388 -3.040 1.00 91.06 153 LEU A O 1
ATOM 1237 N N . GLY A 1 154 ? 0.027 6.977 -2.662 1.00 90.25 154 GLY A N 1
ATOM 1238 C CA . GLY A 1 154 ? -0.990 7.977 -2.361 1.00 90.25 154 GLY A CA 1
ATOM 1239 C C . GLY A 1 154 ? -1.179 8.262 -0.874 1.00 90.25 154 GLY A C 1
ATOM 1240 O O . GLY A 1 154 ? -2.143 8.940 -0.518 1.00 90.25 154 GLY A O 1
ATOM 1241 N N . TYR A 1 155 ? -0.314 7.794 0.027 1.00 92.06 155 TYR A N 1
ATOM 1242 C CA . TYR A 1 155 ? -0.390 8.260 1.408 1.00 92.06 155 TYR A CA 1
ATOM 1243 C C . TYR A 1 155 ? 0.158 9.688 1.516 1.00 92.06 155 TYR A C 1
ATOM 1245 O O . TYR A 1 155 ? 1.364 9.931 1.476 1.00 92.06 155 TYR A O 1
ATOM 1253 N N . ALA A 1 156 ? -0.749 10.648 1.681 1.00 89.75 156 ALA A N 1
ATOM 1254 C CA . ALA A 1 156 ? -0.424 12.062 1.797 1.00 89.75 156 ALA A CA 1
ATOM 1255 C C . ALA A 1 156 ? -0.055 12.408 3.249 1.00 89.75 156 ALA A C 1
ATOM 1257 O O . ALA A 1 156 ? -0.902 12.855 4.027 1.00 89.75 156 ALA A O 1
ATOM 1258 N N . GLN A 1 157 ? 1.208 12.192 3.632 1.00 86.06 157 GLN A N 1
ATOM 1259 C CA . GLN A 1 157 ? 1.707 12.510 4.975 1.00 86.06 157 GLN A CA 1
ATOM 1260 C C . GLN A 1 157 ? 1.363 13.962 5.379 1.00 86.06 157 GLN A C 1
ATOM 1262 O O . GLN A 1 157 ? 1.773 14.903 4.695 1.00 86.06 157 GLN A O 1
ATOM 1267 N N . PRO A 1 158 ? 0.640 14.183 6.497 1.00 82.56 158 PRO A N 1
ATOM 1268 C CA . PRO A 1 158 ? 0.287 15.529 6.938 1.00 82.56 158 PRO A CA 1
ATOM 1269 C C . PRO A 1 158 ? 1.521 16.391 7.229 1.00 82.56 158 PRO A C 1
ATOM 1271 O O . PRO A 1 158 ? 2.380 16.000 8.019 1.00 82.56 158 PRO A O 1
ATOM 1274 N N . ALA A 1 159 ? 1.569 17.590 6.639 1.00 70.38 159 ALA A N 1
ATOM 1275 C CA . ALA A 1 159 ? 2.662 18.547 6.834 1.00 70.38 159 ALA A CA 1
ATOM 1276 C C . ALA A 1 159 ? 2.762 19.069 8.283 1.00 70.38 159 ALA A C 1
ATOM 1278 O O . ALA A 1 159 ? 3.845 19.407 8.757 1.00 70.38 159 ALA A O 1
ATOM 1279 N N . GLU A 1 160 ? 1.637 19.112 9.003 1.00 67.56 160 GLU A N 1
ATOM 1280 C CA . GLU A 1 160 ? 1.582 19.494 10.414 1.00 67.56 160 GLU A CA 1
ATOM 1281 C C . GLU A 1 160 ? 1.402 18.276 11.327 1.00 67.56 160 GLU A C 1
ATOM 1283 O O . GLU A 1 160 ? 0.725 17.298 10.991 1.00 67.56 160 GLU A O 1
ATOM 1288 N N . LYS A 1 161 ? 1.956 18.360 12.544 1.00 64.69 161 LYS A N 1
ATOM 1289 C CA . LYS A 1 161 ? 1.724 17.369 13.602 1.00 64.69 161 LYS A CA 1
ATOM 1290 C C . LYS A 1 161 ? 0.269 17.443 14.073 1.00 64.69 161 LYS A C 1
ATOM 1292 O O . LYS A 1 161 ? -0.044 18.164 15.016 1.00 64.69 161 LYS A O 1
ATOM 1297 N N . GLN A 1 162 ? -0.601 16.666 13.430 1.00 64.94 162 GLN A N 1
ATOM 1298 C CA . GLN A 1 162 ? -1.991 16.486 13.850 1.00 64.94 162 GLN A CA 1
ATOM 1299 C C . GLN A 1 162 ? -2.068 16.096 15.335 1.00 64.94 162 GLN A C 1
ATOM 1301 O O . GLN A 1 162 ? -1.258 15.303 15.823 1.00 64.94 162 GLN A O 1
ATOM 1306 N N . ALA A 1 163 ? -3.068 16.621 16.045 1.00 61.69 163 ALA A N 1
ATOM 1307 C CA . ALA A 1 163 ? -3.369 16.198 17.406 1.00 61.69 163 ALA A CA 1
ATOM 1308 C C . ALA A 1 163 ? -3.827 14.729 17.389 1.00 61.69 163 ALA A C 1
ATOM 1310 O O . ALA A 1 163 ? -4.919 14.406 16.923 1.00 61.69 163 ALA A O 1
ATOM 1311 N N . LYS A 1 164 ? -2.966 13.828 17.866 1.00 76.94 164 LYS A N 1
ATOM 1312 C CA . LYS A 1 164 ? -3.221 12.386 17.885 1.00 76.94 164 LYS A CA 1
ATOM 1313 C C . LYS A 1 164 ? -3.759 11.956 19.244 1.00 76.94 164 LYS A C 1
ATOM 1315 O O . LYS A 1 164 ? -3.114 12.181 20.266 1.00 76.94 164 LYS A O 1
ATOM 1320 N N . ASN A 1 165 ? -4.879 11.235 19.240 1.00 81.12 165 ASN A N 1
ATOM 1321 C CA . ASN A 1 165 ? -5.314 10.430 20.382 1.00 81.12 165 ASN A CA 1
ATOM 1322 C C . ASN A 1 165 ? -4.389 9.207 20.503 1.00 81.12 165 ASN A C 1
ATOM 1324 O O . ASN A 1 165 ? -4.704 8.117 20.019 1.00 81.12 165 ASN A O 1
ATOM 1328 N N . ILE A 1 166 ? -3.201 9.423 21.074 1.00 81.50 166 ILE A N 1
ATOM 1329 C CA . ILE A 1 166 ? -2.211 8.375 21.338 1.00 81.50 166 ILE A CA 1
ATOM 1330 C C . ILE A 1 166 ? -2.716 7.514 22.495 1.00 81.50 166 ILE A C 1
ATOM 1332 O O . ILE A 1 166 ? -2.915 8.010 23.606 1.00 81.50 166 ILE A O 1
ATOM 1336 N N . VAL A 1 167 ? -2.893 6.219 22.252 1.00 77.19 167 VAL A N 1
ATOM 1337 C CA . VAL A 1 167 ? -3.157 5.249 23.320 1.00 77.19 167 VAL A CA 1
ATOM 1338 C C . VAL A 1 167 ? -1.831 4.738 23.861 1.00 77.19 167 VAL A C 1
ATOM 1340 O O . VAL A 1 167 ? -0.903 4.474 23.105 1.00 77.19 167 VAL A O 1
ATOM 1343 N N . ARG A 1 168 ? -1.756 4.537 25.180 1.00 76.19 168 ARG A N 1
ATOM 1344 C CA . ARG A 1 168 ? -0.677 3.779 25.824 1.00 76.19 168 ARG A CA 1
ATOM 1345 C C . ARG A 1 168 ? -1.279 2.575 26.534 1.00 76.19 168 ARG A C 1
ATOM 1347 O O . ARG A 1 168 ? -1.855 2.701 27.611 1.00 76.19 168 ARG A O 1
ATOM 1354 N N . MET A 1 169 ? -1.187 1.411 25.894 1.00 71.44 169 MET A N 1
ATOM 1355 C CA . MET A 1 169 ? -1.627 0.139 26.468 1.00 71.44 169 MET A CA 1
ATOM 1356 C C . MET A 1 169 ? -0.591 -0.357 27.477 1.00 71.44 169 MET A C 1
ATOM 1358 O O . MET A 1 169 ? 0.608 -0.328 27.194 1.00 71.44 169 MET A O 1
ATOM 1362 N N . SER A 1 170 ? -1.055 -0.853 28.629 1.00 71.69 170 SER A N 1
ATOM 1363 C CA . SER A 1 170 ? -0.191 -1.361 29.705 1.00 71.69 170 SER A CA 1
ATOM 1364 C C . SER A 1 170 ? 0.890 -2.325 29.193 1.00 71.69 170 SER A C 1
ATOM 1366 O O . SER A 1 170 ? 0.629 -3.181 28.347 1.00 71.69 170 SER A O 1
ATOM 1368 N N . ASN A 1 171 ? 2.101 -2.230 29.747 1.00 63.62 171 ASN A N 1
ATOM 1369 C CA . ASN A 1 171 ? 3.209 -3.150 29.450 1.00 63.62 171 ASN A CA 1
ATOM 1370 C C . ASN A 1 171 ? 3.077 -4.515 30.152 1.00 63.62 171 ASN A C 1
ATOM 1372 O O . ASN A 1 171 ? 3.970 -5.347 30.052 1.00 63.62 171 ASN A O 1
ATOM 1376 N N . THR A 1 172 ? 1.974 -4.765 30.864 1.00 63.28 172 THR A N 1
ATOM 1377 C CA . THR A 1 172 ? 1.750 -6.005 31.627 1.00 63.28 172 THR A CA 1
ATOM 1378 C C . THR A 1 172 ? 1.174 -7.162 30.806 1.00 63.28 172 THR A C 1
ATOM 1380 O O . THR A 1 172 ? 1.048 -8.261 31.337 1.00 63.28 172 THR A O 1
ATOM 1383 N N . ALA A 1 173 ? 0.783 -6.937 29.548 1.00 62.22 173 ALA A N 1
ATOM 1384 C CA . ALA A 1 173 ? 0.215 -7.970 28.682 1.00 62.22 173 ALA A CA 1
ATOM 1385 C C . ALA A 1 173 ? 1.279 -8.548 27.737 1.00 62.22 173 ALA A C 1
ATOM 1387 O O . ALA A 1 173 ? 1.817 -7.836 26.889 1.00 62.22 173 ALA A O 1
ATOM 1388 N N . SER A 1 174 ? 1.550 -9.850 27.854 1.00 77.44 174 SER A N 1
ATOM 1389 C CA . SER A 1 174 ? 2.349 -10.592 26.877 1.00 77.44 174 SER A CA 1
ATOM 1390 C C . SER A 1 174 ? 1.543 -10.811 25.595 1.00 77.44 174 SER A C 1
ATOM 1392 O O . SER A 1 174 ? 0.538 -11.523 25.607 1.00 77.44 174 SER A O 1
ATOM 1394 N N . VAL A 1 175 ? 2.000 -10.228 24.490 1.00 87.12 175 VAL A N 1
ATOM 1395 C CA . VAL A 1 175 ? 1.490 -10.513 23.141 1.00 87.12 175 VAL A CA 1
ATOM 1396 C C . VAL A 1 175 ? 2.071 -11.827 22.605 1.00 87.12 175 VAL A C 1
ATOM 1398 O O . VAL A 1 175 ? 3.099 -12.303 23.088 1.00 87.12 175 VAL A O 1
ATOM 1401 N N . ALA A 1 176 ? 1.426 -12.424 21.600 1.00 91.56 176 ALA A N 1
ATOM 1402 C CA . ALA A 1 176 ? 1.949 -13.615 20.931 1.00 91.56 176 ALA A CA 1
ATOM 1403 C C . ALA A 1 176 ? 3.298 -13.327 20.238 1.00 91.56 176 ALA A C 1
ATOM 1405 O O . ALA A 1 176 ? 3.570 -12.193 19.844 1.00 91.56 176 ALA A O 1
ATOM 1406 N N . SER A 1 177 ? 4.136 -14.350 20.043 1.00 92.31 177 SER A N 1
ATOM 1407 C CA . SER A 1 177 ? 5.406 -14.210 19.307 1.00 92.31 177 SER A CA 1
ATOM 1408 C C . SER A 1 177 ? 5.210 -13.987 17.803 1.00 92.31 177 SER A C 1
ATOM 1410 O O . SER A 1 177 ? 6.060 -13.375 17.161 1.00 92.31 177 SER A O 1
ATOM 1412 N N . SER A 1 178 ? 4.081 -14.435 17.250 1.00 95.75 178 SER A N 1
ATOM 1413 C CA . SER A 1 178 ? 3.644 -14.152 15.884 1.00 95.75 178 SER A CA 1
ATOM 1414 C C . SER A 1 178 ? 2.120 -14.057 15.806 1.00 95.75 178 SER A C 1
ATOM 1416 O O . SER A 1 178 ? 1.403 -14.672 16.598 1.00 95.75 178 SER A O 1
ATOM 1418 N N . ILE A 1 179 ? 1.630 -13.274 14.846 1.00 96.25 179 ILE A N 1
ATOM 1419 C CA . ILE A 1 179 ? 0.210 -13.108 14.512 1.00 96.25 179 ILE A CA 1
ATOM 1420 C C . ILE A 1 179 ? 0.087 -13.094 12.990 1.00 96.25 179 ILE A C 1
ATOM 1422 O O . ILE A 1 179 ? 0.913 -12.500 12.306 1.00 96.25 179 ILE A O 1
ATOM 1426 N N . ASP A 1 180 ? -0.951 -13.735 12.458 1.00 96.38 180 ASP A N 1
ATOM 1427 C CA . ASP A 1 180 ? -1.275 -13.719 11.031 1.00 96.38 180 ASP A CA 1
ATOM 1428 C C . ASP A 1 180 ? -2.798 -13.770 10.857 1.00 96.38 180 ASP A C 1
ATOM 1430 O O . ASP A 1 180 ? -3.405 -14.845 10.903 1.00 96.38 180 ASP A O 1
ATOM 1434 N N . TRP A 1 181 ? -3.424 -12.604 10.681 1.00 95.94 181 TRP A N 1
ATOM 1435 C CA . TRP A 1 181 ? -4.881 -12.461 10.597 1.00 95.94 181 TRP A 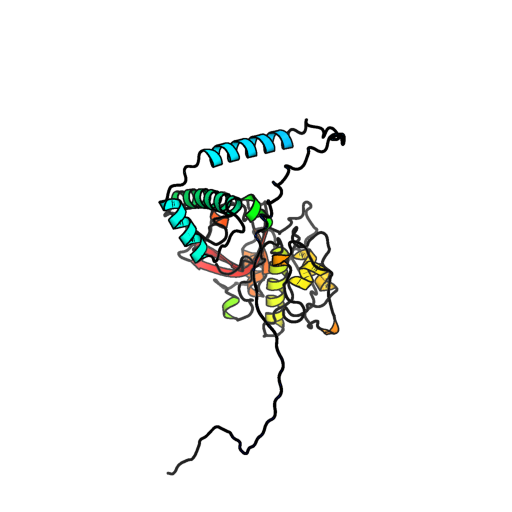CA 1
ATOM 1436 C C . TRP A 1 181 ? -5.497 -13.179 9.386 1.00 95.94 181 TRP A C 1
ATOM 1438 O O . TRP A 1 181 ? -6.676 -13.545 9.427 1.00 95.94 181 TRP A O 1
ATOM 1448 N N . ARG A 1 182 ? -4.700 -13.497 8.353 1.00 94.00 182 ARG A N 1
ATOM 1449 C CA . ARG A 1 182 ? -5.148 -14.285 7.188 1.00 94.00 182 ARG A CA 1
ATOM 1450 C C . ARG A 1 182 ? -5.604 -15.685 7.606 1.00 94.00 182 ARG A C 1
ATOM 1452 O O . ARG A 1 182 ? -6.586 -16.196 7.076 1.00 94.00 182 ARG A O 1
ATOM 1459 N N . LYS A 1 183 ? -4.959 -16.280 8.621 1.00 94.00 183 LYS A N 1
ATOM 1460 C CA . LYS A 1 183 ? -5.300 -17.616 9.157 1.00 94.00 183 LYS A CA 1
ATOM 1461 C C . LYS A 1 183 ? -6.666 -17.670 9.848 1.00 94.00 183 LYS A C 1
ATOM 1463 O O . LYS A 1 183 ? -7.193 -18.758 10.053 1.00 94.00 183 LYS A O 1
ATOM 1468 N N . TYR A 1 184 ? -7.235 -16.514 10.186 1.00 91.38 184 TYR A N 1
ATOM 1469 C CA . TYR A 1 184 ? -8.560 -16.379 10.795 1.00 91.38 184 TYR A CA 1
ATOM 1470 C C . TYR A 1 184 ? -9.644 -16.027 9.763 1.00 91.38 184 TYR A C 1
ATOM 1472 O O . TYR A 1 184 ? -10.813 -15.922 10.123 1.00 91.38 184 TYR A O 1
ATOM 1480 N N . GLY A 1 185 ? -9.276 -15.836 8.488 1.00 89.44 185 GLY A N 1
ATOM 1481 C CA . GLY A 1 185 ? -10.202 -15.433 7.429 1.00 89.44 185 GLY A CA 1
ATOM 1482 C C . GLY A 1 185 ? -10.761 -14.017 7.596 1.00 89.44 185 GLY A C 1
ATOM 1483 O O . GLY A 1 185 ? -11.832 -13.741 7.072 1.00 89.44 185 GLY A O 1
ATOM 1484 N N . LEU A 1 186 ? -10.070 -13.141 8.341 1.00 88.81 186 LEU A N 1
ATOM 1485 C CA . LEU A 1 186 ? -10.486 -11.758 8.637 1.00 88.81 186 LEU A CA 1
ATOM 1486 C C . LEU A 1 186 ? -9.686 -10.708 7.842 1.00 88.81 186 LEU A C 1
ATOM 1488 O O . LEU A 1 186 ? -9.481 -9.589 8.306 1.00 88.81 186 LEU A O 1
ATOM 1492 N N . VAL A 1 187 ? -9.194 -11.094 6.665 1.00 88.31 187 VAL A N 1
ATOM 1493 C CA . VAL A 1 187 ? -8.380 -10.270 5.763 1.00 88.31 187 VAL A CA 1
ATOM 1494 C C . VAL A 1 187 ? -8.894 -10.491 4.343 1.00 88.31 187 VAL A C 1
ATOM 1496 O O . VAL A 1 187 ? -9.147 -11.634 3.961 1.00 88.31 187 VAL A O 1
ATOM 1499 N N . SER A 1 188 ? -9.050 -9.411 3.581 1.00 83.25 188 SER A N 1
ATOM 1500 C CA . SER A 1 188 ? -9.451 -9.428 2.171 1.00 83.25 188 SER A CA 1
ATOM 1501 C C . SER A 1 188 ? -8.401 -10.093 1.272 1.00 83.25 188 SER A C 1
ATOM 1503 O O . SER A 1 188 ? -7.209 -10.124 1.586 1.00 83.25 188 SER A O 1
ATOM 1505 N N . ASP A 1 189 ? -8.829 -10.575 0.104 1.00 82.69 189 ASP A N 1
ATOM 1506 C CA . ASP A 1 189 ? -7.895 -10.966 -0.954 1.00 82.69 189 ASP A CA 1
ATOM 1507 C C . ASP A 1 189 ? -7.054 -9.760 -1.415 1.00 82.69 189 ASP A C 1
ATOM 1509 O O . ASP A 1 189 ? -7.494 -8.603 -1.372 1.00 82.69 189 ASP A O 1
ATOM 1513 N N . VAL A 1 190 ? -5.823 -10.024 -1.867 1.00 77.50 190 VAL A N 1
ATOM 1514 C CA . VAL A 1 190 ? -4.915 -8.975 -2.354 1.00 77.50 190 VAL A CA 1
ATOM 1515 C C . VAL A 1 190 ? -5.530 -8.300 -3.577 1.00 77.50 190 VAL A C 1
ATOM 1517 O O . VAL A 1 190 ? -5.669 -8.897 -4.641 1.00 77.50 190 VAL A O 1
ATOM 1520 N N . SER A 1 191 ? -5.892 -7.033 -3.409 1.00 75.81 191 SER A N 1
ATOM 1521 C CA . SER A 1 191 ? -6.568 -6.227 -4.422 1.00 75.81 191 SER A CA 1
ATOM 1522 C C . SER A 1 191 ? -5.600 -5.237 -5.075 1.00 75.81 191 SER A C 1
ATOM 1524 O O . SER A 1 191 ? -4.579 -4.876 -4.489 1.00 75.81 191 SER A O 1
ATOM 1526 N N . GLY A 1 192 ? -5.909 -4.807 -6.301 1.00 79.06 192 GLY A N 1
ATOM 1527 C CA . GLY A 1 192 ? -5.099 -3.856 -7.065 1.00 79.06 192 GLY A CA 1
ATOM 1528 C C . GLY A 1 192 ? -5.755 -2.480 -7.179 1.00 79.06 192 GLY A C 1
ATOM 1529 O O . GLY A 1 192 ? -6.834 -2.355 -7.752 1.00 79.06 192 GLY A O 1
ATOM 1530 N N . GLN A 1 193 ? -5.062 -1.438 -6.721 1.00 76.81 193 GLN A N 1
ATOM 1531 C CA . GLN A 1 193 ? -5.453 -0.025 -6.848 1.00 76.81 193 GLN A CA 1
ATOM 1532 C C . GLN A 1 193 ? -5.354 0.541 -8.282 1.00 76.81 193 GLN A C 1
ATOM 1534 O O . GLN A 1 193 ? -5.631 1.715 -8.516 1.00 76.81 193 GLN A O 1
ATOM 1539 N N . GLY A 1 194 ? -4.929 -0.263 -9.263 1.00 84.38 194 GLY A N 1
ATOM 1540 C CA . GLY A 1 194 ? -4.718 0.191 -10.640 1.00 84.38 194 GLY A CA 1
ATOM 1541 C C . GLY A 1 194 ? -3.730 1.360 -10.716 1.00 84.38 194 GLY A C 1
ATOM 1542 O O . GLY A 1 194 ? -2.687 1.330 -10.071 1.00 84.38 194 GLY A O 1
ATOM 1543 N N . MET A 1 195 ? -4.068 2.394 -11.491 1.00 82.00 195 MET A N 1
ATOM 1544 C CA . MET A 1 195 ? -3.269 3.621 -11.653 1.00 82.00 195 MET A CA 1
ATOM 1545 C C . MET A 1 195 ? -3.707 4.755 -10.704 1.00 82.00 195 MET A C 1
ATOM 1547 O O . MET A 1 195 ? -3.603 5.931 -11.048 1.00 82.00 195 MET A O 1
ATOM 1551 N N . CYS A 1 196 ? -4.265 4.419 -9.541 1.00 87.25 196 CYS A N 1
ATOM 1552 C CA . CYS A 1 196 ? -4.818 5.376 -8.586 1.00 87.25 196 CYS A CA 1
ATOM 1553 C C . CYS A 1 196 ? -4.012 5.364 -7.279 1.00 87.25 196 CYS A C 1
ATOM 1555 O O . CYS A 1 196 ? -3.830 4.297 -6.693 1.00 87.25 196 CYS A O 1
ATOM 1557 N N . GLY A 1 197 ? -3.584 6.527 -6.776 1.00 89.75 197 GLY A N 1
ATOM 1558 C CA . GLY A 1 197 ? -2.999 6.687 -5.436 1.00 89.75 197 GLY A CA 1
ATOM 1559 C C . GLY A 1 197 ? -4.049 6.572 -4.324 1.00 89.75 197 GLY A C 1
ATOM 1560 O O . GLY A 1 197 ? -4.332 7.544 -3.631 1.00 89.75 197 GLY A O 1
ATOM 1561 N N . SER A 1 198 ? -4.690 5.405 -4.207 1.00 91.50 198 SER A N 1
ATOM 1562 C CA . SER A 1 198 ? -5.775 5.119 -3.251 1.00 91.50 198 SER A CA 1
ATOM 1563 C C . SER A 1 198 ? -5.393 4.126 -2.150 1.00 91.50 198 SER A C 1
ATOM 1565 O O . SER A 1 198 ? -6.260 3.665 -1.413 1.00 91.50 198 SER A O 1
ATOM 1567 N N . ASP A 1 199 ? -4.118 3.768 -2.036 1.00 93.25 199 ASP A N 1
ATOM 1568 C CA . ASP A 1 199 ? -3.557 2.900 -0.991 1.00 93.25 199 ASP A CA 1
ATOM 1569 C C . ASP A 1 199 ? -3.954 3.333 0.433 1.00 93.25 199 ASP A C 1
ATOM 1571 O O . ASP A 1 199 ? -4.280 2.490 1.266 1.00 93.25 199 ASP A O 1
ATOM 1575 N N . TRP A 1 200 ? -4.066 4.641 0.689 1.00 93.94 200 TRP A N 1
ATOM 1576 C CA . TRP A 1 200 ? -4.627 5.193 1.930 1.00 93.94 200 TRP A CA 1
ATOM 1577 C C . TRP A 1 200 ? -6.057 4.696 2.233 1.00 93.94 200 TRP A C 1
ATOM 1579 O O . TRP A 1 200 ? -6.381 4.393 3.383 1.00 93.94 200 TRP A O 1
ATOM 1589 N N . ALA A 1 201 ? -6.912 4.559 1.215 1.00 94.00 201 ALA A N 1
ATOM 1590 C CA . ALA A 1 201 ? -8.276 4.057 1.359 1.00 94.00 201 ALA A CA 1
ATOM 1591 C C . ALA A 1 201 ? -8.294 2.527 1.517 1.00 94.00 201 ALA A C 1
ATOM 1593 O O . ALA A 1 201 ? -9.040 2.013 2.350 1.00 94.00 201 ALA A O 1
ATOM 1594 N N . PHE A 1 202 ? -7.428 1.802 0.795 1.00 95.00 202 PHE A N 1
ATOM 1595 C CA . PHE A 1 202 ? -7.230 0.358 0.993 1.00 95.00 202 PHE A CA 1
ATOM 1596 C C . PHE A 1 202 ? -6.762 0.039 2.422 1.00 95.00 202 PHE A C 1
ATOM 1598 O O . PHE A 1 202 ? -7.329 -0.841 3.067 1.00 95.00 202 PHE A O 1
ATOM 1605 N N . ALA A 1 203 ? -5.779 0.779 2.940 1.00 96.06 203 ALA A N 1
ATOM 1606 C CA . ALA A 1 203 ? -5.240 0.608 4.287 1.00 96.06 203 ALA A CA 1
ATOM 1607 C C . ALA A 1 203 ? -6.280 0.890 5.382 1.00 96.06 203 ALA A C 1
ATOM 1609 O O . ALA A 1 203 ? -6.377 0.153 6.365 1.00 96.06 203 ALA A O 1
ATOM 1610 N N . ALA A 1 204 ? -7.079 1.949 5.214 1.00 96.12 204 ALA A N 1
ATOM 1611 C CA . ALA A 1 204 ? -8.163 2.271 6.136 1.00 96.12 204 ALA A CA 1
ATOM 1612 C C . ALA A 1 204 ? -9.253 1.193 6.127 1.00 96.12 204 ALA A C 1
ATOM 1614 O O . ALA A 1 204 ? -9.645 0.694 7.184 1.00 96.12 204 ALA A O 1
ATOM 1615 N N . ILE A 1 205 ? -9.724 0.807 4.938 1.00 96.62 205 ILE A N 1
ATOM 1616 C CA . ILE A 1 205 ? -10.808 -0.163 4.811 1.00 96.62 205 ILE A CA 1
ATOM 1617 C C . ILE A 1 205 ? -10.369 -1.558 5.251 1.00 96.62 205 ILE A C 1
ATOM 1619 O O . ILE A 1 205 ? -11.099 -2.159 6.027 1.00 96.62 205 ILE A O 1
ATOM 1623 N N . GLY A 1 206 ? -9.180 -2.050 4.896 1.00 96.75 206 GLY A N 1
ATOM 1624 C CA . GLY A 1 206 ? -8.718 -3.365 5.364 1.00 96.75 206 GLY A CA 1
ATOM 1625 C C . GLY A 1 206 ? -8.560 -3.447 6.891 1.00 96.75 206 GLY A C 1
ATOM 1626 O O . GLY A 1 206 ? -8.883 -4.469 7.500 1.00 96.75 206 GLY A O 1
ATOM 1627 N N . ALA A 1 207 ? -8.152 -2.354 7.547 1.00 96.94 207 ALA A N 1
ATOM 1628 C CA . ALA A 1 207 ? -8.143 -2.279 9.010 1.00 96.94 207 ALA A CA 1
ATOM 1629 C C . ALA A 1 207 ? -9.565 -2.293 9.609 1.00 96.94 207 ALA A C 1
ATOM 1631 O O . ALA A 1 207 ? -9.801 -2.945 10.629 1.00 96.94 207 ALA A O 1
ATOM 1632 N N . LEU A 1 208 ? -10.522 -1.613 8.967 1.00 97.50 208 LEU A N 1
ATOM 1633 C CA . LEU A 1 208 ? -11.925 -1.589 9.389 1.00 97.50 208 LEU A CA 1
ATOM 1634 C C . LEU A 1 208 ? -12.644 -2.926 9.136 1.00 97.50 208 LEU A C 1
ATOM 1636 O O . LEU A 1 208 ? -13.391 -3.382 9.997 1.00 97.50 208 LEU A O 1
ATOM 1640 N N . GLU A 1 209 ? -12.386 -3.581 8.002 1.00 97.38 209 GLU A N 1
ATOM 1641 C CA . GLU A 1 209 ? -12.844 -4.939 7.687 1.00 97.38 209 GLU A CA 1
ATOM 1642 C C . GLU A 1 209 ? -12.370 -5.932 8.753 1.00 97.38 209 GLU A C 1
ATOM 1644 O O . GLU A 1 209 ? -13.158 -6.749 9.231 1.00 97.38 209 GLU A O 1
ATOM 1649 N N . GLY A 1 210 ? -11.103 -5.825 9.170 1.00 96.19 210 GLY A N 1
ATOM 1650 C CA . GLY A 1 210 ? -10.535 -6.611 10.261 1.00 96.19 210 GLY A CA 1
ATOM 1651 C C . GLY A 1 210 ? -11.236 -6.356 11.599 1.00 96.19 210 GLY A C 1
ATOM 1652 O O . GLY A 1 210 ? -11.690 -7.301 12.243 1.00 96.19 210 GLY A O 1
ATOM 1653 N N . ALA A 1 211 ? -11.386 -5.087 11.994 1.00 96.69 211 ALA A N 1
ATOM 1654 C CA . ALA A 1 211 ? -12.075 -4.684 13.226 1.00 96.69 211 ALA A CA 1
ATOM 1655 C C . ALA A 1 211 ? -13.526 -5.194 13.282 1.00 96.69 211 ALA A C 1
ATOM 1657 O O . ALA A 1 211 ? -13.960 -5.812 14.258 1.00 96.69 211 ALA A O 1
ATOM 1658 N N . TYR A 1 212 ? -14.272 -4.972 12.199 1.00 97.06 212 TYR A N 1
ATOM 1659 C CA . TYR A 1 212 ? -15.660 -5.393 12.057 1.00 97.06 212 TYR A CA 1
ATOM 1660 C C . TYR A 1 212 ? -15.775 -6.920 11.989 1.00 97.06 212 TYR A C 1
ATOM 1662 O O . TYR A 1 212 ? -16.654 -7.504 12.620 1.00 97.06 212 TYR A O 1
ATOM 1670 N N . GLY A 1 213 ? -14.842 -7.588 11.307 1.00 96.19 213 GLY A N 1
ATOM 1671 C CA . GLY A 1 213 ? -14.748 -9.043 11.249 1.00 96.19 213 GLY A CA 1
ATOM 1672 C C . GLY A 1 213 ? -14.534 -9.686 12.621 1.00 96.19 213 GLY A C 1
ATOM 1673 O O . GLY A 1 213 ? -15.212 -10.665 12.939 1.00 96.19 213 GLY A O 1
ATOM 1674 N N . VAL A 1 214 ? -13.666 -9.103 13.458 1.00 96.00 214 VAL A N 1
ATOM 1675 C CA . VAL A 1 214 ? -13.470 -9.510 14.863 1.00 96.00 214 VAL A CA 1
ATOM 1676 C C . VAL A 1 214 ? -14.747 -9.286 15.680 1.00 96.00 214 VAL A C 1
ATOM 1678 O O . VAL A 1 214 ? -15.162 -10.182 16.413 1.00 96.00 214 VAL A O 1
ATOM 1681 N N . GLN A 1 215 ? -15.409 -8.135 15.529 1.00 95.44 215 GLN A N 1
ATOM 1682 C CA . GLN A 1 215 ? -16.636 -7.809 16.268 1.00 95.44 215 GLN A CA 1
ATOM 1683 C C . GLN A 1 215 ? -17.821 -8.725 15.906 1.00 95.44 215 GLN A C 1
ATOM 1685 O O . GLN A 1 215 ? -18.574 -9.134 16.788 1.00 95.44 215 GLN A O 1
ATOM 1690 N N . GLN A 1 216 ? -18.007 -9.032 14.619 1.00 94.44 216 GLN A N 1
ATOM 1691 C CA . GLN A 1 216 ? -19.129 -9.837 14.118 1.00 94.44 216 GLN A CA 1
ATOM 1692 C C . GLN A 1 216 ? -18.841 -11.348 14.109 1.00 94.44 216 GLN A C 1
ATOM 1694 O O . GLN A 1 216 ? -19.747 -12.143 13.860 1.00 94.44 216 GLN A O 1
ATOM 1699 N N . GLY A 1 217 ? -17.583 -11.761 14.303 1.00 93.12 217 GLY A N 1
ATOM 1700 C CA . GLY A 1 217 ? -17.140 -13.145 14.092 1.00 93.12 217 GLY A CA 1
ATOM 1701 C C . GLY A 1 217 ? -17.222 -13.606 12.629 1.00 93.12 217 GLY A C 1
ATOM 1702 O O . GLY A 1 217 ? -17.225 -14.808 12.360 1.00 93.12 217 GLY A O 1
ATOM 1703 N N . LYS A 1 218 ? -17.334 -12.669 11.678 1.00 92.94 218 LYS A N 1
ATOM 1704 C CA . LYS A 1 218 ? -17.493 -12.940 10.244 1.00 92.94 218 LYS A CA 1
ATOM 1705 C C . LYS A 1 218 ? -16.934 -11.796 9.402 1.00 92.94 218 LYS A C 1
ATOM 1707 O O . LYS A 1 218 ? -17.393 -10.660 9.501 1.00 92.94 218 LYS A O 1
ATOM 1712 N N . PHE A 1 219 ? -16.032 -12.126 8.484 1.00 94.81 219 PHE A N 1
ATOM 1713 C CA . PHE A 1 219 ? -15.525 -11.185 7.491 1.00 94.81 219 PHE A CA 1
ATOM 1714 C C . PHE A 1 219 ? -16.615 -10.693 6.524 1.00 94.81 219 PHE A C 1
ATOM 1716 O O . PHE A 1 219 ? -17.448 -11.469 6.044 1.00 94.81 219 PHE A O 1
ATOM 1723 N N . THR A 1 220 ? -16.600 -9.392 6.237 1.00 95.50 220 THR A N 1
ATOM 1724 C CA . THR A 1 220 ? -17.511 -8.724 5.299 1.00 95.50 220 THR A CA 1
ATOM 1725 C C . THR A 1 220 ? -16.701 -7.722 4.476 1.00 95.50 220 THR A C 1
ATOM 1727 O O . THR A 1 220 ? -16.241 -6.750 5.067 1.00 95.50 220 THR A O 1
ATOM 1730 N N . PRO A 1 221 ? -16.538 -7.919 3.153 1.00 96.06 221 PRO A N 1
ATOM 1731 C CA . PRO A 1 221 ? -15.835 -6.965 2.298 1.00 96.06 221 PRO A CA 1
ATOM 1732 C C . PRO A 1 221 ? -16.534 -5.600 2.268 1.00 96.06 221 PRO A C 1
ATOM 1734 O O . PRO A 1 221 ? -17.733 -5.528 1.966 1.00 96.06 221 PRO A O 1
ATOM 1737 N N . LEU A 1 222 ? -15.801 -4.524 2.537 1.00 97.00 222 LEU A N 1
ATOM 1738 C CA . LEU A 1 222 ? -16.303 -3.148 2.616 1.00 97.00 222 LEU A CA 1
ATOM 1739 C C . LEU A 1 222 ? -15.831 -2.305 1.421 1.00 97.00 222 LEU A C 1
ATOM 1741 O O . LEU A 1 222 ? -14.848 -2.616 0.749 1.00 97.00 222 LEU A O 1
ATOM 1745 N N . SER A 1 223 ? -16.556 -1.231 1.110 1.00 95.44 223 SER A N 1
ATOM 1746 C CA . SER A 1 223 ? -16.268 -0.419 -0.074 1.00 95.44 223 SER A CA 1
ATOM 1747 C C . SER A 1 223 ? -15.087 0.539 0.122 1.00 95.44 223 SER A C 1
ATOM 1749 O O . SER A 1 223 ? -15.201 1.593 0.748 1.00 95.44 223 SER A O 1
ATOM 1751 N N . IL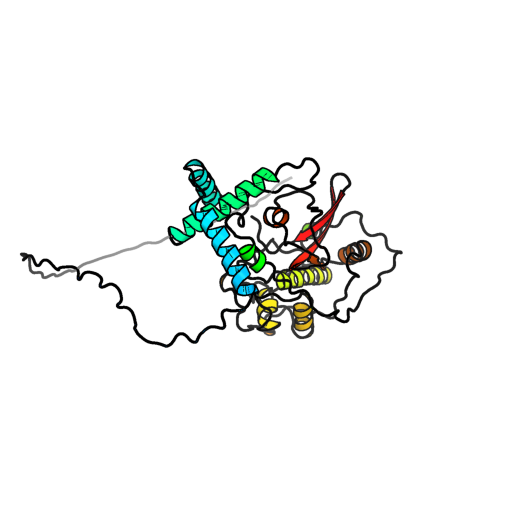E A 1 224 ? -13.969 0.217 -0.532 1.00 94.06 224 ILE A N 1
ATOM 1752 C CA . ILE A 1 224 ? -12.849 1.146 -0.767 1.00 94.06 224 ILE A CA 1
ATOM 1753 C C . ILE A 1 224 ? -13.297 2.347 -1.612 1.00 94.06 224 ILE A C 1
ATOM 1755 O O . ILE A 1 224 ? -12.856 3.469 -1.375 1.00 94.06 224 ILE A O 1
ATOM 1759 N N . GLN A 1 225 ? -14.213 2.132 -2.561 1.00 92.50 225 GLN A N 1
ATOM 1760 C CA . GLN A 1 225 ? -14.723 3.177 -3.449 1.00 92.50 225 GLN A CA 1
ATOM 1761 C C . GLN A 1 225 ? -15.517 4.249 -2.686 1.00 92.50 225 GLN A C 1
ATOM 1763 O O . GLN A 1 225 ? -15.336 5.438 -2.931 1.00 92.50 225 GLN A O 1
ATOM 1768 N N . GLN A 1 226 ? -16.321 3.850 -1.696 1.00 94.12 226 GLN A N 1
ATOM 1769 C CA . GLN A 1 226 ? -17.017 4.781 -0.809 1.00 94.12 226 GLN A CA 1
ATOM 1770 C C . GLN A 1 226 ? -16.027 5.675 -0.051 1.00 94.12 226 GLN A C 1
ATOM 1772 O O . GLN A 1 226 ? -16.200 6.891 -0.023 1.00 94.12 226 GLN A O 1
ATOM 1777 N N . ALA A 1 227 ? -14.975 5.094 0.537 1.00 92.44 227 ALA A N 1
ATOM 1778 C CA . ALA A 1 227 ? -13.936 5.877 1.203 1.00 92.44 227 ALA A CA 1
ATOM 1779 C C . ALA A 1 227 ? -13.236 6.833 0.221 1.00 92.44 227 ALA A C 1
ATOM 1781 O O . ALA A 1 227 ? -12.961 7.975 0.577 1.00 92.44 227 ALA A O 1
ATOM 1782 N N . LEU A 1 228 ? -13.006 6.404 -1.020 1.00 90.50 228 LEU A N 1
ATOM 1783 C CA . LEU A 1 228 ? -12.329 7.197 -2.042 1.00 90.50 228 LEU A CA 1
ATOM 1784 C C . LEU A 1 228 ? -13.153 8.397 -2.546 1.00 90.50 228 LEU A C 1
ATOM 1786 O O . LEU A 1 228 ? -12.601 9.484 -2.713 1.00 90.50 228 LEU A O 1
ATOM 1790 N N . ASP A 1 229 ? -14.454 8.210 -2.780 1.00 90.25 229 ASP A N 1
ATOM 1791 C CA . ASP A 1 229 ? -15.323 9.224 -3.398 1.00 90.25 229 ASP A CA 1
ATOM 1792 C C . ASP A 1 229 ? -15.972 10.165 -2.368 1.00 90.25 229 ASP A C 1
ATOM 1794 O O . ASP A 1 229 ? -16.199 11.345 -2.645 1.00 90.25 229 ASP A O 1
ATOM 1798 N N . CYS A 1 230 ? -16.282 9.658 -1.168 1.00 91.25 230 CYS A N 1
ATOM 1799 C CA . CYS A 1 230 ? -17.083 10.374 -0.168 1.00 91.25 230 CYS A CA 1
ATOM 1800 C C . CYS A 1 230 ? -16.265 11.108 0.905 1.00 91.25 230 CYS A C 1
ATOM 1802 O O . CYS A 1 230 ? -16.813 11.948 1.616 1.00 91.25 230 CYS A O 1
ATOM 1804 N N . THR A 1 231 ? -14.961 10.838 1.007 1.00 86.75 231 THR A N 1
ATOM 1805 C CA . THR A 1 231 ? -14.063 11.518 1.959 1.00 86.75 231 THR A CA 1
ATOM 1806 C C . THR A 1 231 ? -13.675 12.934 1.502 1.00 86.75 231 THR A C 1
ATOM 1808 O O . THR A 1 231 ? -13.386 13.796 2.331 1.00 86.75 231 THR A O 1
ATOM 1811 N N . GLY A 1 232 ? -13.701 13.206 0.192 1.00 69.75 232 GLY A N 1
ATOM 1812 C CA . GLY A 1 232 ? -13.471 14.540 -0.369 1.00 69.75 232 GLY A CA 1
ATOM 1813 C C . GLY A 1 232 ? -12.821 14.524 -1.756 1.00 69.75 232 GLY A C 1
ATOM 1814 O O . GLY A 1 232 ? -11.894 13.766 -2.024 1.00 69.75 232 GLY A O 1
ATOM 1815 N N . GLN A 1 233 ? -13.263 15.424 -2.642 1.00 57.31 233 GLN A N 1
ATOM 1816 C CA . GLN A 1 233 ? -12.795 15.504 -4.039 1.00 57.31 233 GLN A CA 1
ATOM 1817 C C . GLN A 1 233 ? -11.279 15.746 -4.188 1.00 57.31 233 GLN A C 1
ATOM 1819 O O . GLN A 1 233 ? -10.683 15.354 -5.190 1.00 57.31 233 GLN A O 1
ATOM 1824 N N . ALA A 1 234 ? -10.639 16.390 -3.205 1.00 57.59 234 ALA A N 1
ATOM 1825 C CA . ALA A 1 234 ? -9.209 16.694 -3.250 1.00 57.59 234 ALA A CA 1
ATOM 1826 C C . ALA A 1 234 ? -8.307 15.470 -2.999 1.00 57.59 234 ALA A C 1
ATOM 1828 O O . ALA A 1 234 ? -7.145 15.503 -3.398 1.00 57.59 234 ALA A O 1
ATOM 1829 N N . THR A 1 235 ? -8.826 14.411 -2.367 1.00 62.56 235 THR A N 1
ATOM 1830 C CA . THR A 1 235 ? -8.016 13.349 -1.741 1.00 62.56 235 THR A CA 1
ATOM 1831 C C . THR A 1 235 ? -8.218 11.961 -2.348 1.00 62.56 235 THR A C 1
ATOM 1833 O O . THR A 1 235 ? -7.966 10.961 -1.695 1.00 62.56 235 THR A O 1
ATOM 1836 N N . SER A 1 236 ? -8.718 11.874 -3.584 1.00 79.75 236 SER A N 1
ATOM 1837 C CA . SER A 1 236 ? -8.982 10.593 -4.255 1.00 79.75 236 SER A CA 1
ATOM 1838 C C . SER A 1 236 ? -7.679 9.928 -4.764 1.00 79.75 236 SER A C 1
ATOM 1840 O O . SER A 1 236 ? -6.777 9.651 -3.981 1.00 79.75 236 SER A O 1
ATOM 1842 N N . CYS A 1 237 ? -7.508 9.711 -6.074 1.00 86.19 237 CYS A N 1
ATOM 1843 C CA . CYS A 1 237 ? -6.272 9.156 -6.656 1.00 86.19 237 CYS A CA 1
ATOM 1844 C C . CYS A 1 237 ? -5.032 10.047 -6.528 1.00 86.19 237 CYS A C 1
ATOM 1846 O O . CYS A 1 237 ? -3.947 9.622 -6.911 1.00 86.19 237 CYS A O 1
ATOM 1848 N N . LYS A 1 238 ? -5.194 11.278 -6.030 1.00 84.44 238 LYS A N 1
ATOM 1849 C CA . LYS A 1 238 ? -4.097 12.203 -5.711 1.00 84.44 238 LYS A CA 1
ATOM 1850 C C . LYS A 1 238 ? -3.546 11.997 -4.295 1.00 84.44 238 LYS A C 1
ATOM 1852 O O . LYS A 1 238 ? -2.666 12.744 -3.880 1.00 84.44 238 LYS A O 1
ATOM 1857 N N . GLY A 1 239 ? -4.072 11.005 -3.581 1.00 88.31 239 GLY A N 1
ATOM 1858 C CA . GLY A 1 239 ? -3.655 10.637 -2.244 1.00 88.31 239 GLY A CA 1
ATOM 1859 C C . GLY A 1 239 ? -4.453 11.292 -1.121 1.00 88.31 239 GLY A C 1
ATOM 1860 O O . GLY A 1 239 ? -5.127 12.305 -1.302 1.00 88.31 239 GLY A O 1
ATOM 1861 N N . GLY A 1 240 ? -4.361 10.691 0.057 1.00 91.06 240 GLY A N 1
ATOM 1862 C CA . GLY A 1 240 ? -5.110 11.043 1.259 1.00 91.06 240 GLY A CA 1
ATOM 1863 C C . GLY A 1 240 ? -4.538 10.334 2.484 1.00 91.06 240 GLY A C 1
ATOM 1864 O O . GLY A 1 240 ? -3.440 9.775 2.440 1.00 91.06 240 GLY A O 1
ATOM 1865 N N . THR A 1 241 ? -5.270 10.343 3.595 1.00 92.62 241 THR A N 1
ATOM 1866 C CA . THR A 1 241 ? -4.861 9.661 4.830 1.00 92.62 241 THR A CA 1
ATOM 1867 C C . THR A 1 241 ? -5.936 8.716 5.341 1.00 92.62 241 THR A C 1
ATOM 1869 O O . THR A 1 241 ? -7.134 8.979 5.246 1.00 92.62 241 THR A O 1
ATOM 1872 N N . MET A 1 242 ? -5.512 7.633 5.994 1.00 93.88 242 MET A N 1
ATOM 1873 C CA . MET A 1 242 ? -6.431 6.667 6.606 1.00 93.88 242 MET A CA 1
ATOM 1874 C C . MET A 1 242 ? -7.368 7.326 7.630 1.00 93.88 242 MET A C 1
ATOM 1876 O O . MET A 1 242 ? -8.517 6.925 7.781 1.00 93.88 242 MET A O 1
ATOM 1880 N N . THR A 1 243 ? -6.896 8.387 8.293 1.00 92.94 243 THR A N 1
ATOM 1881 C CA . THR A 1 243 ? -7.684 9.185 9.238 1.00 92.94 243 THR A CA 1
ATOM 1882 C C . THR A 1 243 ? -8.853 9.906 8.576 1.00 92.94 243 THR A C 1
ATOM 1884 O O . THR A 1 243 ? -9.920 9.946 9.173 1.00 92.94 243 THR A O 1
ATOM 1887 N N . GLN A 1 244 ? -8.706 10.398 7.341 1.00 92.75 244 GLN A N 1
ATOM 1888 C CA . GLN A 1 244 ? -9.802 11.041 6.614 1.00 92.75 244 GLN A CA 1
ATOM 1889 C C . GLN A 1 244 ? -10.917 10.032 6.287 1.00 92.75 244 GLN A C 1
ATOM 1891 O O . GLN A 1 244 ? -12.088 10.329 6.522 1.00 92.75 244 GLN A O 1
ATOM 1896 N N . ALA A 1 245 ? -10.566 8.813 5.847 1.00 94.38 245 A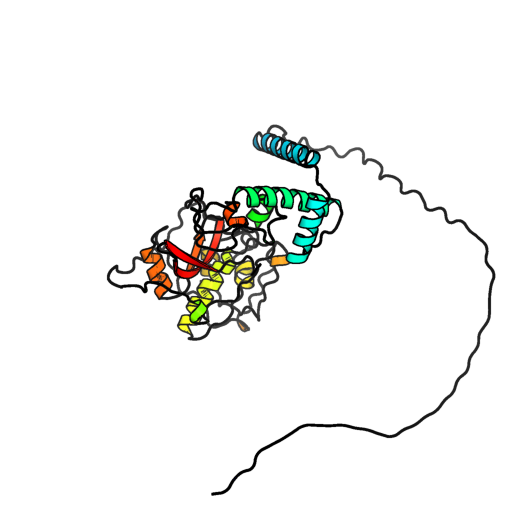LA A N 1
ATOM 1897 C CA . ALA A 1 245 ? -11.542 7.729 5.672 1.00 94.38 245 ALA A CA 1
ATOM 1898 C C . ALA A 1 245 ? -12.244 7.379 6.994 1.00 94.38 245 ALA A C 1
ATOM 1900 O O . ALA A 1 245 ? -13.466 7.235 7.026 1.00 94.38 245 ALA A O 1
ATOM 1901 N N . PHE A 1 246 ? -11.494 7.266 8.096 1.00 95.62 246 PHE A N 1
ATOM 1902 C CA . PHE A 1 246 ? -12.078 6.969 9.403 1.00 95.62 246 PHE A CA 1
ATOM 1903 C C . PHE A 1 246 ? -12.975 8.097 9.930 1.00 95.62 246 PHE A C 1
ATOM 1905 O O . PHE A 1 246 ? -14.010 7.801 10.518 1.00 95.62 246 PHE A O 1
ATOM 1912 N N . ASP A 1 247 ? -12.625 9.368 9.719 1.00 94.06 247 ASP A N 1
ATOM 1913 C CA . ASP A 1 247 ? -13.453 10.514 10.113 1.00 94.06 247 ASP A CA 1
ATOM 1914 C C . ASP A 1 247 ? -14.745 10.603 9.293 1.00 94.06 247 ASP A C 1
ATOM 1916 O O . ASP A 1 247 ? -15.814 10.821 9.866 1.00 94.06 247 ASP A O 1
ATOM 1920 N N . TYR A 1 248 ? -14.690 10.345 7.982 1.00 94.69 248 TYR A N 1
ATOM 1921 C CA . TYR A 1 248 ? -15.898 10.181 7.168 1.00 94.69 248 TYR A CA 1
ATOM 1922 C C . TYR A 1 248 ? -16.778 9.041 7.719 1.00 94.69 248 TYR A C 1
ATOM 1924 O O . TYR A 1 248 ? -17.966 9.245 7.996 1.00 94.69 248 TYR A O 1
ATOM 1932 N N . LEU A 1 249 ? -16.186 7.873 7.991 1.00 96.69 249 LEU A N 1
ATOM 1933 C CA . LEU A 1 249 ? -16.882 6.690 8.515 1.00 96.69 249 LEU A CA 1
ATOM 1934 C C . LEU A 1 249 ? -17.300 6.785 9.997 1.00 96.69 249 LEU A C 1
ATOM 1936 O O . LEU A 1 249 ? -17.955 5.869 10.492 1.00 96.69 249 LEU A O 1
ATOM 1940 N N . LYS A 1 250 ? -17.010 7.889 10.705 1.00 96.00 250 LYS A N 1
ATOM 1941 C CA . LYS A 1 250 ? -17.708 8.238 11.961 1.00 96.00 250 LYS A CA 1
ATOM 1942 C C . LYS A 1 250 ? -19.116 8.767 11.717 1.00 96.00 250 LYS A C 1
ATOM 1944 O O . LYS A 1 250 ? -19.975 8.655 12.588 1.00 96.00 250 LYS A O 1
ATOM 1949 N N . THR A 1 251 ? -19.363 9.348 10.545 1.00 94.88 251 THR A N 1
ATOM 1950 C CA . THR A 1 251 ? -20.639 9.995 10.189 1.00 94.88 251 THR A CA 1
ATOM 1951 C C . THR A 1 251 ? -21.490 9.167 9.224 1.00 94.88 251 THR A C 1
ATOM 1953 O O . THR A 1 251 ? -22.708 9.328 9.201 1.00 94.88 251 THR A O 1
ATOM 1956 N N . ALA A 1 252 ? -20.870 8.252 8.474 1.00 96.00 252 ALA A N 1
ATOM 1957 C CA . ALA A 1 252 ? -21.523 7.338 7.540 1.00 96.00 252 ALA A CA 1
ATOM 1958 C C . ALA A 1 252 ? -21.189 5.875 7.864 1.00 96.00 252 ALA A C 1
ATOM 1960 O O . ALA A 1 252 ? -20.094 5.564 8.328 1.00 96.00 252 ALA A O 1
ATOM 1961 N N . LYS A 1 253 ? -22.118 4.960 7.576 1.00 97.56 253 LYS A N 1
ATOM 1962 C CA . LYS A 1 253 ? -21.880 3.514 7.686 1.00 97.56 253 LYS A CA 1
ATOM 1963 C C . LYS A 1 253 ? -21.133 3.007 6.451 1.00 97.56 253 LYS A C 1
ATOM 1965 O O . LYS A 1 253 ? -21.311 3.536 5.354 1.00 97.56 253 LYS A O 1
ATOM 1970 N N . ALA A 1 254 ? -20.331 1.959 6.595 1.00 98.00 254 ALA A N 1
ATOM 1971 C CA . ALA A 1 254 ? -19.640 1.347 5.466 1.00 98.00 254 ALA A CA 1
ATOM 1972 C C . ALA A 1 254 ? -20.603 0.481 4.631 1.00 98.00 254 ALA A C 1
ATOM 1974 O O . ALA A 1 254 ? -21.271 -0.417 5.151 1.00 98.00 254 ALA A O 1
ATOM 1975 N N . MET A 1 255 ? -20.661 0.731 3.326 1.00 98.12 255 MET A N 1
ATOM 1976 C CA . MET A 1 255 ? -21.286 -0.129 2.321 1.00 98.12 255 MET A CA 1
ATOM 1977 C C . MET A 1 255 ? -20.394 -1.335 2.023 1.00 98.12 255 MET A C 1
ATOM 1979 O O . MET A 1 255 ? -19.183 -1.302 2.256 1.00 98.12 255 MET A O 1
ATOM 1983 N N . THR A 1 256 ? -20.972 -2.406 1.477 1.00 96.75 256 THR A N 1
ATOM 1984 C CA . THR A 1 256 ? -20.171 -3.562 1.051 1.00 96.75 256 THR A CA 1
ATOM 1985 C C . THR A 1 256 ? -19.416 -3.270 -0.249 1.00 96.75 256 THR A C 1
ATOM 1987 O O . THR A 1 256 ? -19.873 -2.487 -1.087 1.00 96.75 256 THR A O 1
ATOM 1990 N N . ALA A 1 257 ? -18.303 -3.970 -0.480 1.00 94.88 257 ALA A N 1
ATOM 1991 C CA . ALA A 1 257 ? -17.583 -3.927 -1.759 1.00 94.88 257 ALA A CA 1
ATOM 1992 C C . ALA A 1 257 ? -18.436 -4.405 -2.956 1.00 94.88 257 ALA A C 1
ATOM 1994 O O . ALA A 1 257 ? -18.102 -4.133 -4.105 1.00 94.88 257 ALA A O 1
ATOM 1995 N N . LYS A 1 258 ? -19.541 -5.121 -2.704 1.00 95.31 258 LYS A N 1
ATOM 1996 C CA . LYS A 1 258 ? -20.496 -5.552 -3.732 1.00 95.31 258 LYS A CA 1
ATOM 1997 C C . LYS A 1 258 ? -21.476 -4.437 -4.105 1.00 95.31 258 LYS A C 1
ATOM 1999 O O . LYS A 1 258 ? -21.815 -4.299 -5.276 1.00 95.31 258 LYS A O 1
ATOM 2004 N N . ASP A 1 259 ? -21.948 -3.680 -3.118 1.00 96.38 259 ASP A N 1
ATOM 2005 C CA . ASP A 1 259 ? -22.974 -2.647 -3.311 1.00 96.38 259 ASP A CA 1
ATOM 2006 C C . ASP A 1 259 ? -22.384 -1.315 -3.798 1.00 96.38 259 ASP A C 1
ATOM 2008 O O . ASP A 1 259 ? -23.088 -0.534 -4.439 1.00 96.38 259 ASP A O 1
ATOM 2012 N N . TYR A 1 260 ? -21.089 -1.086 -3.555 1.00 94.62 260 TYR A N 1
ATOM 2013 C CA . TYR A 1 260 ? -20.312 0.010 -4.140 1.00 94.62 260 TYR A CA 1
ATOM 2014 C C . TYR A 1 260 ? -18.922 -0.509 -4.574 1.00 94.62 260 TYR A C 1
ATOM 2016 O O . TYR A 1 260 ? -17.952 -0.389 -3.819 1.00 94.62 260 TYR A O 1
ATOM 2024 N N . PRO A 1 261 ? -18.816 -1.138 -5.764 1.00 92.25 261 PRO A N 1
ATOM 2025 C CA . PRO A 1 261 ? -17.573 -1.736 -6.257 1.00 92.25 261 PRO A CA 1
ATOM 2026 C C . PRO A 1 261 ? -16.478 -0.720 -6.579 1.00 92.25 261 PRO A C 1
ATOM 2028 O O . PRO A 1 261 ? -16.762 0.392 -7.017 1.00 92.25 261 PRO A O 1
ATOM 2031 N N . TYR A 1 262 ? -15.221 -1.144 -6.435 1.00 89.94 262 TYR A N 1
ATOM 2032 C CA . TYR A 1 262 ? -14.057 -0.363 -6.850 1.00 89.94 262 TYR A CA 1
ATOM 2033 C C . TYR A 1 262 ? -13.950 -0.296 -8.379 1.00 89.94 262 TYR A C 1
ATOM 2035 O O . TYR A 1 262 ? -13.802 -1.323 -9.044 1.00 89.94 262 TYR A O 1
ATOM 2043 N N . ASN A 1 263 ? -14.028 0.914 -8.934 1.00 84.62 263 ASN A N 1
ATOM 2044 C CA . ASN A 1 263 ? -13.951 1.189 -10.374 1.00 84.62 263 ASN A CA 1
ATOM 2045 C C . ASN A 1 263 ? -12.835 2.191 -10.733 1.00 84.62 263 ASN A C 1
ATOM 2047 O O . ASN A 1 263 ? -12.357 2.210 -11.870 1.00 84.62 263 ASN A O 1
ATOM 2051 N N . THR A 1 264 ? -12.382 2.998 -9.772 1.00 75.44 264 THR A N 1
ATOM 2052 C CA . THR A 1 264 ? -11.530 4.166 -10.023 1.00 75.44 264 THR A CA 1
ATOM 2053 C C . THR A 1 264 ? -10.074 3.836 -10.382 1.00 75.44 264 THR A C 1
ATOM 2055 O O . THR A 1 264 ? -9.399 4.673 -10.986 1.00 75.44 264 THR A O 1
ATOM 2058 N N . GLY A 1 265 ? -9.601 2.604 -10.154 1.00 65.12 265 GLY A N 1
ATOM 2059 C CA . GLY A 1 265 ? -8.265 2.156 -10.583 1.00 65.12 265 GLY A CA 1
ATOM 2060 C C . GLY A 1 265 ? -7.972 2.333 -12.086 1.00 65.12 265 GLY A C 1
ATOM 2061 O O . GLY A 1 265 ? -6.805 2.366 -12.476 1.00 65.12 265 GLY A O 1
ATOM 2062 N N . TYR A 1 266 ? -9.010 2.506 -12.914 1.00 60.34 266 TYR A N 1
ATOM 2063 C CA . TYR A 1 266 ? -8.916 2.811 -14.349 1.00 60.34 266 TYR A CA 1
ATOM 2064 C C . TYR A 1 266 ? -9.130 4.295 -14.705 1.00 60.34 266 TYR A C 1
ATOM 2066 O O . TYR A 1 266 ? -8.791 4.709 -15.809 1.00 60.34 266 TYR A O 1
ATOM 2074 N N . ALA A 1 267 ? -9.712 5.096 -13.807 1.00 60.50 267 ALA A N 1
ATOM 2075 C CA . ALA A 1 267 ? -10.187 6.452 -14.103 1.00 60.50 267 ALA A CA 1
ATOM 2076 C C . ALA A 1 267 ? -9.220 7.572 -13.674 1.00 60.50 267 ALA A C 1
ATOM 2078 O O . ALA A 1 267 ? -9.411 8.719 -14.077 1.00 60.50 267 ALA A O 1
ATOM 2079 N N . GLN A 1 268 ? -8.223 7.267 -12.829 1.00 63.41 268 GLN A N 1
ATOM 2080 C CA . GLN A 1 268 ? -7.261 8.219 -12.230 1.00 63.41 268 GLN A CA 1
ATOM 2081 C C . GLN A 1 268 ? -7.891 9.423 -11.489 1.00 63.41 268 GLN A C 1
ATOM 2083 O O . GLN A 1 268 ? -7.203 10.374 -11.111 1.00 63.41 268 GLN A O 1
ATOM 2088 N N . ARG A 1 269 ? -9.200 9.380 -11.227 1.00 65.75 269 ARG A N 1
ATOM 2089 C CA . ARG A 1 269 ? -9.957 10.352 -10.435 1.00 65.75 269 ARG A CA 1
ATOM 2090 C C . ARG A 1 269 ? -11.094 9.648 -9.702 1.00 65.75 269 ARG A C 1
ATOM 2092 O O . ARG A 1 269 ? -11.633 8.664 -10.209 1.00 65.75 269 ARG A O 1
ATOM 2099 N N . GLY A 1 270 ? -11.477 10.196 -8.556 1.00 62.00 270 GLY A N 1
ATOM 2100 C CA . GLY A 1 270 ? -12.670 9.766 -7.834 1.00 62.00 270 GLY A CA 1
ATOM 2101 C C . GLY A 1 270 ? -13.926 10.030 -8.648 1.00 62.00 270 GLY A C 1
ATOM 2102 O O . GLY A 1 270 ? -13.980 10.972 -9.448 1.00 62.00 270 GLY A O 1
ATOM 2103 N N . ASP A 1 271 ? -14.916 9.183 -8.433 1.00 71.38 271 ASP A N 1
ATOM 2104 C CA . ASP A 1 271 ? -16.264 9.388 -8.927 1.00 71.38 271 ASP A CA 1
ATOM 2105 C C . ASP A 1 271 ? -17.023 10.365 -8.004 1.00 71.38 271 ASP A C 1
ATOM 2107 O O . ASP A 1 271 ? -16.543 10.825 -6.965 1.00 71.38 271 ASP A O 1
ATOM 2111 N N . GLU A 1 272 ? -18.245 10.713 -8.397 1.00 85.44 272 GLU A N 1
ATOM 2112 C CA . GLU A 1 272 ? -19.216 11.302 -7.476 1.00 85.44 272 GLU A CA 1
ATOM 2113 C C . GLU A 1 272 ? -19.547 10.303 -6.351 1.00 85.44 272 GLU A C 1
ATOM 2115 O O . GLU A 1 272 ? -19.744 9.116 -6.619 1.00 85.44 272 GLU A O 1
ATOM 2120 N N . CYS A 1 273 ? -19.641 10.783 -5.106 1.00 90.88 273 CYS A N 1
ATOM 2121 C CA . CYS A 1 273 ? -19.997 9.961 -3.948 1.00 90.88 273 CYS A CA 1
ATOM 2122 C C . CYS A 1 273 ? -21.404 9.360 -4.100 1.00 90.88 273 CYS A C 1
ATOM 2124 O O . CYS A 1 273 ? -22.410 10.059 -3.983 1.00 90.88 273 CYS A O 1
ATOM 2126 N N . LYS A 1 274 ? -21.474 8.041 -4.300 1.00 92.62 274 LYS A N 1
ATOM 2127 C CA . LYS A 1 274 ? -22.718 7.265 -4.473 1.00 92.62 274 LYS A CA 1
ATOM 2128 C C . LYS A 1 274 ? -23.135 6.537 -3.189 1.00 92.62 274 LYS A C 1
ATOM 2130 O O . LYS A 1 274 ? -23.658 5.424 -3.249 1.00 92.62 274 LYS A O 1
ATOM 2135 N N . TYR A 1 275 ? -22.869 7.136 -2.025 1.00 95.69 275 TYR A N 1
ATOM 2136 C CA . TYR A 1 275 ? -23.259 6.553 -0.739 1.00 95.69 275 TYR A CA 1
ATOM 2137 C C . TYR A 1 275 ? -24.782 6.380 -0.643 1.00 95.69 275 TYR A C 1
ATOM 2139 O O . TYR A 1 275 ? -25.546 7.305 -0.910 1.00 95.69 275 TYR A O 1
ATOM 2147 N N . ASP A 1 276 ? -25.208 5.190 -0.224 1.00 96.69 276 ASP A N 1
ATOM 2148 C CA . ASP A 1 276 ? -26.607 4.815 -0.044 1.00 96.69 276 ASP A CA 1
ATOM 2149 C C . ASP A 1 276 ? -26.762 4.090 1.299 1.00 96.69 276 ASP A C 1
ATOM 2151 O O . ASP A 1 276 ? -26.365 2.931 1.445 1.00 96.69 276 ASP A O 1
ATOM 2155 N N . GLU A 1 277 ? -27.345 4.772 2.292 1.00 96.12 277 GLU A N 1
ATOM 2156 C CA . GLU A 1 277 ? -27.537 4.208 3.633 1.00 96.12 277 GLU A CA 1
ATOM 2157 C C . GLU A 1 277 ? -28.421 2.948 3.616 1.00 96.12 277 GLU A C 1
ATOM 2159 O O . GLU A 1 277 ? -28.209 2.048 4.430 1.00 96.12 277 GLU A O 1
ATOM 2164 N N . ALA A 1 278 ? -29.353 2.810 2.663 1.00 96.56 278 ALA A N 1
ATOM 2165 C CA . ALA A 1 278 ? -30.202 1.620 2.562 1.00 96.56 278 ALA A CA 1
ATOM 2166 C C . ALA A 1 278 ? -29.428 0.362 2.121 1.00 96.56 278 ALA A C 1
ATOM 2168 O O . ALA A 1 278 ? -29.930 -0.754 2.272 1.00 96.56 278 ALA A O 1
ATOM 2169 N N . LYS A 1 279 ? -28.206 0.533 1.599 1.00 95.31 279 LYS A N 1
ATOM 2170 C CA . LYS A 1 279 ? -27.256 -0.536 1.248 1.00 95.31 279 LYS A CA 1
ATOM 2171 C C . LYS A 1 279 ? -26.047 -0.598 2.194 1.00 95.31 279 LYS A C 1
ATOM 2173 O O . LYS A 1 279 ? -25.111 -1.362 1.950 1.00 95.31 279 LYS A O 1
ATOM 2178 N N . ALA A 1 280 ? -26.025 0.213 3.250 1.00 96.88 280 ALA A N 1
ATOM 2179 C CA . ALA A 1 280 ? -24.929 0.217 4.206 1.00 96.88 280 ALA A CA 1
ATOM 2180 C C . ALA A 1 280 ? -25.043 -0.935 5.220 1.00 96.88 280 ALA A C 1
ATOM 2182 O O . ALA A 1 280 ? -26.129 -1.413 5.551 1.00 96.88 280 ALA A O 1
ATOM 2183 N N . THR A 1 281 ? -23.897 -1.389 5.724 1.00 97.38 281 THR A N 1
ATOM 2184 C CA . THR A 1 281 ? -23.821 -2.372 6.814 1.00 97.38 281 THR A CA 1
ATOM 2185 C C . THR A 1 281 ? -24.069 -1.703 8.175 1.00 97.38 281 THR A C 1
ATOM 2187 O O . THR A 1 281 ? -24.296 -0.498 8.260 1.00 97.38 281 THR A O 1
ATOM 2190 N N . SER A 1 282 ? -23.992 -2.459 9.275 1.00 96.31 282 SER A N 1
ATOM 2191 C CA . SER A 1 282 ? -23.920 -1.877 10.625 1.00 96.31 282 SER A CA 1
ATOM 2192 C C . SER A 1 282 ? -22.518 -1.374 11.002 1.00 96.31 282 SER A C 1
ATOM 2194 O O . SER A 1 282 ? -22.348 -0.853 12.102 1.00 96.31 282 SER A O 1
ATOM 2196 N N . CYS A 1 283 ? -21.515 -1.523 10.129 1.00 97.50 283 CYS A N 1
ATOM 2197 C CA . CYS A 1 283 ? -20.158 -1.054 10.383 1.00 97.50 283 CYS A CA 1
ATOM 2198 C C . CYS A 1 283 ? -20.093 0.479 10.313 1.00 97.50 283 CYS A C 1
ATOM 2200 O O . CYS A 1 283 ? -20.410 1.076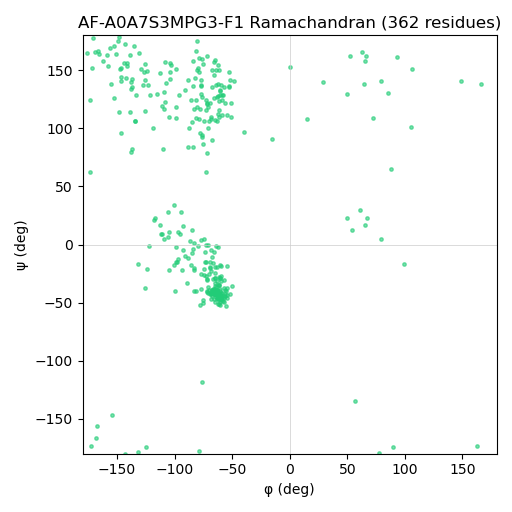 9.285 1.00 97.50 283 CYS A O 1
ATOM 2202 N N . GLN A 1 284 ? -19.654 1.102 11.402 1.00 96.44 284 GLN A N 1
ATOM 2203 C CA . GLN A 1 284 ? -19.406 2.536 11.535 1.00 96.44 284 GLN A CA 1
ATOM 2204 C C . GLN A 1 284 ? -18.219 2.710 12.488 1.00 96.44 284 GLN A C 1
ATOM 2206 O O . GLN A 1 284 ? -18.064 1.930 13.432 1.00 96.44 284 GLN A O 1
ATOM 2211 N N . VAL A 1 285 ? -17.363 3.700 12.246 1.00 97.31 285 VAL A N 1
ATOM 2212 C CA . VAL A 1 285 ? -16.238 4.006 13.136 1.00 97.31 285 VAL A CA 1
ATOM 2213 C C . VAL A 1 285 ? -16.772 4.772 14.343 1.00 97.31 285 VAL A C 1
ATOM 2215 O O . VAL A 1 285 ? -17.260 5.883 14.202 1.00 97.31 285 VAL A O 1
ATOM 2218 N N . ASP A 1 286 ? -16.658 4.210 15.543 1.00 94.88 286 ASP A N 1
ATOM 2219 C CA . ASP A 1 286 ? -16.906 4.965 16.781 1.00 94.88 286 ASP A CA 1
ATOM 2220 C C . ASP A 1 286 ? -15.694 5.855 17.108 1.00 94.88 286 ASP A C 1
ATOM 2222 O O . ASP A 1 286 ? -15.780 7.076 17.248 1.00 94.88 286 ASP A O 1
ATOM 2226 N N . THR A 1 287 ? -14.507 5.247 17.126 1.00 93.94 287 THR A N 1
ATOM 2227 C CA . THR A 1 287 ? -13.243 5.934 17.388 1.00 93.94 287 THR A CA 1
ATOM 2228 C C . THR A 1 287 ? -12.075 5.250 16.682 1.00 93.94 287 THR A C 1
ATOM 2230 O O . THR A 1 287 ? -12.162 4.098 16.263 1.00 93.94 287 THR A O 1
ATOM 2233 N N . TYR A 1 288 ? -10.961 5.967 16.575 1.00 93.81 288 TYR A N 1
ATOM 2234 C CA . TYR A 1 288 ? -9.659 5.416 16.219 1.00 93.81 288 TYR A CA 1
ATOM 2235 C C . TYR A 1 288 ? -8.579 6.108 17.049 1.00 93.81 288 TYR A C 1
ATOM 2237 O O . TYR A 1 288 ? -8.740 7.237 17.525 1.00 93.81 288 TYR A O 1
ATOM 2245 N N . THR A 1 289 ? -7.458 5.421 17.220 1.00 92.50 289 THR A N 1
ATOM 2246 C CA . THR A 1 289 ? -6.351 5.857 18.072 1.00 92.50 289 THR A CA 1
ATOM 2247 C C . THR A 1 289 ? -5.021 5.578 17.394 1.00 92.50 289 THR A C 1
ATOM 2249 O O . THR A 1 289 ? -4.946 4.771 16.470 1.00 92.50 289 THR A O 1
ATOM 2252 N N . PHE A 1 290 ? -3.962 6.221 17.869 1.00 91.00 290 PHE A N 1
ATOM 2253 C CA . PHE A 1 290 ? -2.623 6.087 17.302 1.00 91.00 290 PHE A CA 1
ATOM 2254 C C . PHE A 1 290 ? -1.675 5.392 18.284 1.00 91.00 290 PHE A C 1
ATOM 2256 O O . PHE A 1 290 ? -1.780 5.584 19.497 1.00 91.00 290 PHE A O 1
ATOM 2263 N N . ALA A 1 291 ? -0.718 4.638 17.746 1.00 88.25 291 ALA A N 1
ATOM 2264 C CA . ALA A 1 291 ? 0.539 4.346 18.428 1.00 88.25 291 ALA A CA 1
ATOM 2265 C C . ALA A 1 291 ? 1.535 5.499 18.191 1.00 88.25 291 ALA A C 1
ATOM 2267 O O . ALA A 1 291 ? 1.403 6.253 17.219 1.00 88.25 291 ALA A O 1
ATOM 2268 N N . ASP A 1 292 ? 2.535 5.630 19.065 1.00 87.06 292 ASP A N 1
ATOM 2269 C CA . ASP A 1 292 ? 3.702 6.469 18.787 1.00 87.06 292 ASP A CA 1
ATOM 2270 C C . ASP A 1 292 ? 4.501 5.868 17.605 1.00 87.06 292 ASP A C 1
ATOM 2272 O O . ASP A 1 292 ? 4.525 4.653 17.395 1.00 87.06 292 ASP A O 1
ATOM 2276 N N . SER A 1 293 ? 5.113 6.720 16.775 1.00 87.31 293 SER A N 1
ATOM 2277 C CA . SER A 1 293 ? 5.781 6.273 15.541 1.00 87.31 293 SER A CA 1
ATOM 2278 C C . SER A 1 293 ? 6.995 5.401 15.861 1.00 87.31 293 SER A C 1
ATOM 2280 O O . SER A 1 293 ? 7.874 5.836 16.601 1.00 87.31 293 SER A O 1
ATOM 2282 N N . GLY A 1 294 ? 7.055 4.193 15.295 1.00 87.88 294 GLY A N 1
ATOM 2283 C CA . GLY A 1 294 ? 8.120 3.223 15.574 1.00 87.88 294 GLY A CA 1
ATOM 2284 C C . GLY A 1 294 ? 7.968 2.450 16.893 1.00 87.88 294 GLY A C 1
ATOM 2285 O O . GLY A 1 294 ? 8.851 1.663 17.226 1.00 87.88 294 GLY A O 1
ATOM 2286 N N . ASP A 1 295 ? 6.870 2.620 17.641 1.00 91.44 295 ASP A N 1
ATOM 2287 C CA . ASP A 1 295 ? 6.603 1.835 18.854 1.00 91.44 295 ASP A CA 1
ATOM 2288 C C . ASP A 1 295 ? 6.151 0.405 18.494 1.00 91.44 295 ASP A C 1
ATOM 2290 O O . ASP A 1 295 ? 4.962 0.093 18.367 1.00 91.44 295 ASP A O 1
ATOM 2294 N N . VAL A 1 296 ? 7.144 -0.471 18.304 1.00 91.81 296 VAL A N 1
ATOM 2295 C CA . VAL A 1 296 ? 6.979 -1.889 17.943 1.00 91.81 296 VAL A CA 1
ATOM 2296 C C . VAL A 1 296 ? 6.074 -2.631 18.930 1.00 91.81 296 VAL A C 1
ATOM 2298 O O . VAL A 1 296 ? 5.242 -3.436 18.506 1.00 91.81 296 VAL A O 1
ATOM 2301 N N . ASP A 1 297 ? 6.198 -2.365 20.231 1.00 90.88 297 ASP A N 1
ATOM 2302 C CA . ASP A 1 297 ? 5.407 -3.050 21.257 1.00 90.88 297 ASP A CA 1
ATOM 2303 C C . ASP A 1 297 ? 3.942 -2.612 21.205 1.00 90.88 297 ASP A C 1
ATOM 2305 O O . ASP A 1 297 ? 3.040 -3.451 21.274 1.00 90.88 297 ASP A O 1
ATOM 2309 N N . MET A 1 298 ? 3.674 -1.318 21.024 1.00 90.56 298 MET A N 1
ATOM 2310 C CA . MET A 1 298 ? 2.315 -0.812 20.829 1.00 90.56 298 MET A CA 1
ATOM 2311 C C . MET A 1 298 ? 1.687 -1.310 19.525 1.00 90.56 298 MET A C 1
ATOM 2313 O O . MET A 1 298 ? 0.506 -1.665 19.533 1.00 90.56 298 MET A O 1
ATOM 2317 N N . MET A 1 299 ? 2.457 -1.416 18.438 1.00 93.25 299 MET A N 1
ATOM 2318 C CA . MET A 1 299 ? 1.993 -2.020 17.183 1.00 93.25 299 MET A CA 1
ATOM 2319 C C . MET A 1 299 ? 1.640 -3.504 17.361 1.00 93.25 299 MET A C 1
ATOM 2321 O O . MET A 1 299 ? 0.553 -3.919 16.956 1.00 93.25 299 MET A O 1
ATOM 2325 N N . LYS A 1 300 ? 2.488 -4.301 18.030 1.00 93.94 300 LYS A N 1
ATOM 2326 C CA . LYS A 1 300 ? 2.189 -5.716 18.331 1.00 93.94 300 LYS A CA 1
ATOM 2327 C C . LYS A 1 300 ? 0.965 -5.877 19.236 1.00 93.94 300 LYS A C 1
ATOM 2329 O O . LYS A 1 300 ? 0.137 -6.750 18.984 1.00 93.94 300 LYS A O 1
ATOM 2334 N N . LYS A 1 301 ? 0.803 -5.021 20.254 1.00 92.06 301 LYS A N 1
ATOM 2335 C CA . LYS A 1 301 ? -0.399 -5.002 21.111 1.00 92.06 301 LYS A CA 1
ATOM 2336 C C . LYS A 1 301 ? -1.656 -4.661 20.313 1.00 92.06 301 LYS A C 1
ATOM 2338 O O . LYS A 1 301 ? -2.655 -5.359 20.457 1.00 92.06 301 LYS A O 1
ATOM 2343 N N . ALA A 1 302 ? -1.614 -3.656 19.440 1.00 93.12 302 ALA A N 1
ATOM 2344 C CA . ALA A 1 302 ? -2.768 -3.303 18.612 1.00 93.12 302 ALA A CA 1
ATOM 2345 C C . ALA A 1 302 ? -3.147 -4.461 17.668 1.00 93.12 302 ALA A C 1
ATOM 2347 O O . ALA A 1 302 ? -4.314 -4.844 17.594 1.00 93.12 302 ALA A O 1
ATOM 2348 N N . LEU A 1 303 ? -2.141 -5.110 17.069 1.00 94.50 303 LEU A N 1
ATOM 2349 C CA . LEU A 1 303 ? -2.317 -6.306 16.239 1.00 94.50 303 LEU A CA 1
ATOM 2350 C C . LEU A 1 303 ? -2.839 -7.535 16.986 1.00 94.50 303 LEU A C 1
ATOM 2352 O O . LEU A 1 303 ? -3.364 -8.436 16.338 1.00 94.50 303 LEU A O 1
ATOM 2356 N N . SER A 1 304 ? -2.732 -7.588 18.317 1.00 94.00 304 SER A N 1
ATOM 2357 C CA . SER A 1 304 ? -3.338 -8.660 19.120 1.00 94.00 304 SER A CA 1
ATOM 2358 C C . SER A 1 304 ? -4.862 -8.555 19.230 1.00 94.00 304 SER A C 1
ATOM 2360 O O . SER A 1 304 ? -5.514 -9.538 19.578 1.00 94.00 304 SER A O 1
ATOM 2362 N N . HIS A 1 305 ? -5.431 -7.396 18.883 1.00 93.25 305 HIS A N 1
ATOM 2363 C CA . HIS A 1 305 ? -6.875 -7.172 18.854 1.00 93.25 305 HIS A CA 1
ATOM 2364 C C . HIS A 1 305 ? -7.476 -7.278 17.445 1.00 93.25 305 HIS A C 1
ATOM 2366 O O . HIS A 1 305 ? -8.566 -7.824 17.303 1.00 93.25 305 HIS A O 1
ATOM 2372 N N . GLN A 1 306 ? -6.793 -6.755 16.419 1.00 95.06 306 GLN A N 1
ATOM 2373 C CA . GLN A 1 306 ? -7.285 -6.675 15.033 1.00 95.06 306 GLN A CA 1
ATOM 2374 C C . GLN A 1 306 ? -6.158 -6.266 14.061 1.00 95.06 306 GLN A C 1
ATOM 2376 O O . GLN A 1 306 ? -5.143 -5.731 14.510 1.00 95.06 306 GLN A O 1
ATOM 2381 N N . PRO A 1 307 ? -6.327 -6.419 12.733 1.00 97.00 307 PRO A N 1
ATOM 2382 C CA . PRO A 1 307 ? -5.535 -5.690 11.741 1.00 97.00 307 PRO A CA 1
ATOM 2383 C C . PRO A 1 307 ? -5.543 -4.170 11.981 1.00 97.00 307 PRO A C 1
ATOM 2385 O O . PRO A 1 307 ? -6.537 -3.607 12.455 1.00 97.00 307 PRO A O 1
ATOM 2388 N N . ILE A 1 308 ? -4.441 -3.497 11.633 1.00 96.31 308 ILE A N 1
ATOM 2389 C CA . ILE A 1 308 ? -4.281 -2.043 11.808 1.00 96.31 308 ILE A CA 1
ATOM 2390 C C . ILE A 1 308 ? -3.822 -1.373 10.514 1.00 96.31 308 ILE A C 1
ATOM 2392 O O . ILE A 1 308 ? -3.110 -1.976 9.719 1.00 96.31 308 ILE A O 1
ATOM 2396 N N . ALA A 1 309 ? -4.181 -0.108 10.318 1.00 96.62 309 ALA A N 1
ATOM 2397 C CA . ALA A 1 309 ? -3.649 0.690 9.219 1.00 96.62 309 ALA A CA 1
ATOM 2398 C C . ALA A 1 309 ? -2.293 1.294 9.613 1.00 96.62 309 ALA A C 1
ATOM 2400 O O . ALA A 1 309 ? -2.143 1.814 10.721 1.00 96.62 309 ALA A O 1
ATOM 2401 N N . THR A 1 310 ? -1.314 1.258 8.712 1.00 95.75 310 THR A N 1
ATOM 2402 C CA . THR A 1 310 ? 0.004 1.883 8.902 1.00 95.75 310 THR A CA 1
ATOM 2403 C C . THR A 1 310 ? 0.518 2.476 7.589 1.00 95.75 310 THR A C 1
ATOM 2405 O O . THR A 1 310 ? -0.081 2.270 6.535 1.00 95.75 310 THR A O 1
ATOM 2408 N N . SER A 1 311 ? 1.625 3.209 7.645 1.00 94.81 311 SER A N 1
ATOM 2409 C CA . SER A 1 311 ? 2.326 3.735 6.472 1.00 94.81 311 SER A CA 1
ATOM 2410 C C . SER A 1 311 ? 3.839 3.654 6.659 1.00 94.81 311 SER A C 1
ATOM 2412 O O . SER A 1 311 ? 4.320 3.691 7.792 1.00 94.81 311 SER A O 1
ATOM 2414 N N . PHE A 1 312 ? 4.580 3.564 5.560 1.00 95.00 312 PHE A N 1
ATOM 2415 C CA . PHE A 1 312 ? 6.043 3.481 5.527 1.00 95.00 312 PHE A CA 1
ATOM 2416 C C . PHE A 1 312 ? 6.591 4.147 4.250 1.00 95.00 312 PHE A C 1
ATOM 2418 O O . PHE A 1 312 ? 5.820 4.662 3.433 1.00 95.00 312 PHE A O 1
ATOM 2425 N N . ASN A 1 313 ? 7.917 4.168 4.099 1.00 94.81 313 ASN A N 1
ATOM 2426 C CA . ASN A 1 313 ? 8.576 4.647 2.889 1.00 94.81 313 ASN A CA 1
ATOM 2427 C C . ASN A 1 313 ? 8.695 3.527 1.842 1.00 94.81 313 ASN A C 1
ATOM 2429 O O . ASN A 1 313 ? 9.289 2.484 2.109 1.00 94.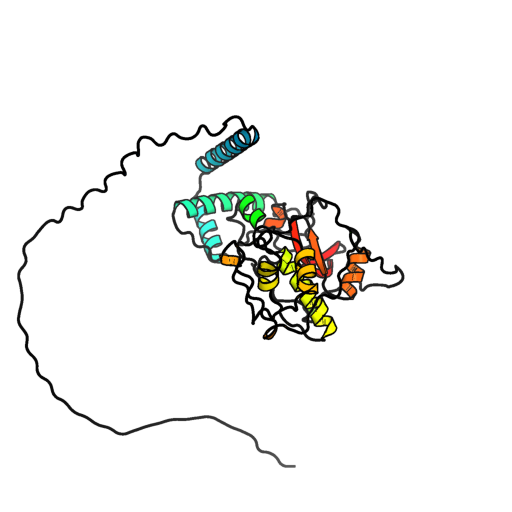81 313 ASN A O 1
ATOM 2433 N N . ALA A 1 314 ? 8.178 3.762 0.640 1.00 94.12 314 ALA A N 1
ATOM 2434 C CA . ALA A 1 314 ? 8.331 2.883 -0.516 1.00 94.12 314 ALA A CA 1
ATOM 2435 C C . ALA A 1 314 ? 9.089 3.563 -1.682 1.00 94.12 314 ALA A C 1
ATOM 2437 O O . ALA A 1 314 ? 8.952 3.142 -2.826 1.00 94.12 314 ALA A O 1
ATOM 2438 N N . ASP A 1 315 ? 9.902 4.601 -1.425 1.00 91.06 315 ASP A N 1
ATOM 2439 C CA . ASP A 1 315 ? 10.633 5.346 -2.471 1.00 91.06 315 ASP A CA 1
ATOM 2440 C C . ASP A 1 315 ? 11.764 4.551 -3.149 1.00 91.06 315 ASP A C 1
ATOM 2442 O O . ASP A 1 315 ? 12.269 4.953 -4.209 1.00 91.06 315 ASP A O 1
ATOM 2446 N N . ALA A 1 316 ? 12.237 3.480 -2.514 1.00 91.94 316 ALA A N 1
ATOM 2447 C CA . ALA A 1 316 ? 13.410 2.737 -2.952 1.00 91.94 316 ALA A CA 1
ATOM 2448 C C . ALA A 1 316 ? 13.096 1.818 -4.150 1.00 91.94 316 ALA A C 1
ATOM 2450 O O . ALA A 1 316 ? 12.086 1.113 -4.173 1.00 91.94 316 ALA A O 1
ATOM 2451 N N . GLN A 1 317 ? 13.985 1.780 -5.152 1.00 91.88 317 GLN A N 1
ATOM 2452 C CA . GLN A 1 317 ? 13.821 0.888 -6.315 1.00 91.88 317 GLN A CA 1
ATOM 2453 C C . GLN A 1 317 ? 13.905 -0.597 -5.924 1.00 91.88 317 GLN A C 1
ATOM 2455 O O . GLN A 1 317 ? 13.257 -1.443 -6.534 1.00 91.88 317 GLN A O 1
ATOM 2460 N N . SER A 1 318 ? 14.643 -0.909 -4.860 1.00 93.00 318 SER A N 1
ATOM 2461 C CA . SER A 1 318 ? 14.636 -2.207 -4.184 1.00 93.00 318 SER A CA 1
ATOM 2462 C C . SER A 1 318 ? 13.229 -2.613 -3.725 1.00 93.00 318 SER A C 1
ATOM 2464 O O . SER A 1 318 ? 12.828 -3.754 -3.949 1.00 93.00 318 SER A O 1
ATOM 2466 N N . PHE A 1 319 ? 12.438 -1.691 -3.162 1.00 93.19 319 PHE A N 1
ATOM 2467 C CA . PHE A 1 319 ? 11.040 -1.951 -2.808 1.00 93.19 319 PHE A CA 1
ATOM 2468 C C . PHE A 1 319 ? 10.128 -2.049 -4.038 1.00 93.19 319 PHE A C 1
ATOM 2470 O O . PHE A 1 319 ? 9.285 -2.949 -4.091 1.00 93.19 319 PHE A O 1
ATOM 2477 N N . GLN A 1 320 ? 10.318 -1.184 -5.047 1.00 93.38 320 GLN A N 1
ATOM 2478 C CA . GLN A 1 320 ? 9.589 -1.252 -6.327 1.00 93.38 320 GLN A CA 1
ATOM 2479 C C . GLN A 1 320 ? 9.725 -2.638 -6.978 1.00 93.38 320 GLN A C 1
ATOM 2481 O O . GLN A 1 320 ? 8.755 -3.139 -7.546 1.00 93.38 320 GLN A O 1
ATOM 2486 N N . PHE A 1 321 ? 10.897 -3.273 -6.866 1.00 93.81 321 PHE A N 1
ATOM 2487 C CA . PHE A 1 321 ? 11.201 -4.589 -7.441 1.00 93.81 321 PHE A CA 1
ATOM 2488 C C . PHE A 1 321 ? 11.228 -5.736 -6.422 1.00 93.81 321 PHE A C 1
ATOM 2490 O O . PHE A 1 321 ? 11.652 -6.838 -6.764 1.00 93.81 321 PHE A O 1
ATOM 2497 N N . TYR A 1 322 ? 10.779 -5.523 -5.181 1.00 93.00 322 TYR A N 1
ATOM 2498 C CA . TYR A 1 322 ? 10.723 -6.573 -4.161 1.00 93.00 322 TYR A CA 1
ATOM 2499 C C . TYR A 1 322 ? 9.821 -7.738 -4.605 1.00 93.00 322 TYR A C 1
ATOM 2501 O O . TYR A 1 322 ? 8.710 -7.526 -5.094 1.00 93.00 322 TYR A O 1
ATOM 2509 N N . THR A 1 323 ? 10.277 -8.970 -4.355 1.00 91.19 323 THR A N 1
ATOM 2510 C CA . THR A 1 323 ? 9.553 -10.209 -4.700 1.00 91.19 323 THR A CA 1
ATOM 2511 C C . THR A 1 323 ? 9.336 -11.156 -3.519 1.00 91.19 323 THR A C 1
ATOM 2513 O O . THR A 1 323 ? 8.298 -11.808 -3.451 1.00 91.19 323 THR A O 1
ATOM 2516 N N . SER A 1 324 ? 10.298 -11.283 -2.597 1.00 89.88 324 SER A N 1
ATOM 2517 C CA . SER A 1 324 ? 10.231 -12.250 -1.488 1.00 89.88 324 SER A CA 1
ATOM 2518 C C . SER A 1 324 ? 11.257 -11.967 -0.384 1.00 89.88 324 SER A C 1
ATOM 2520 O O . SER A 1 324 ? 12.233 -11.257 -0.624 1.00 89.88 324 SER A O 1
ATOM 2522 N N . GLY A 1 325 ? 11.056 -12.570 0.793 1.00 90.81 325 GLY A N 1
ATOM 2523 C CA . GLY A 1 325 ? 11.934 -12.474 1.967 1.00 90.81 325 GLY A CA 1
ATOM 2524 C C . GLY A 1 325 ? 11.598 -11.314 2.913 1.00 90.81 325 GLY A C 1
ATOM 2525 O O . GLY A 1 325 ? 10.600 -10.618 2.734 1.00 90.81 325 GLY A O 1
ATOM 2526 N N . VAL A 1 326 ? 12.423 -11.096 3.934 1.00 92.00 326 VAL A N 1
ATOM 2527 C CA . VAL A 1 326 ? 12.258 -9.986 4.883 1.00 92.00 326 VAL A CA 1
ATOM 2528 C C . VAL A 1 326 ? 12.926 -8.743 4.297 1.00 92.00 326 VAL A C 1
ATOM 2530 O O . VAL A 1 326 ? 14.150 -8.660 4.227 1.00 92.00 326 VAL A O 1
ATOM 2533 N N . TYR A 1 327 ? 12.113 -7.801 3.810 1.00 92.19 327 TYR A N 1
ATOM 2534 C CA . TYR A 1 327 ? 12.600 -6.544 3.238 1.00 92.19 327 TYR A CA 1
ATOM 2535 C C . TYR A 1 327 ? 13.197 -5.641 4.318 1.00 92.19 327 TYR A C 1
ATOM 2537 O O . TYR A 1 327 ? 12.488 -5.245 5.243 1.00 92.19 327 TYR A O 1
ATOM 2545 N N . ASP A 1 328 ? 14.466 -5.282 4.140 1.00 90.38 328 ASP A N 1
ATOM 2546 C CA . ASP A 1 328 ? 15.196 -4.337 4.981 1.00 90.38 328 ASP A CA 1
ATOM 2547 C C . ASP A 1 328 ? 16.224 -3.588 4.120 1.00 90.38 328 ASP A C 1
ATOM 2549 O O . ASP A 1 328 ? 17.137 -4.193 3.561 1.00 90.38 328 ASP A O 1
ATOM 2553 N N . ASP A 1 329 ? 16.038 -2.282 3.940 1.00 89.38 329 ASP A N 1
ATOM 2554 C CA . ASP A 1 329 ? 16.903 -1.440 3.109 1.00 89.38 329 ASP A CA 1
ATOM 2555 C C . ASP A 1 329 ? 17.392 -0.256 3.943 1.00 89.38 329 ASP A C 1
ATOM 2557 O O . ASP A 1 329 ? 16.603 0.599 4.347 1.00 89.38 329 ASP A O 1
ATOM 2561 N N . GLU A 1 330 ? 18.705 -0.200 4.177 1.00 88.44 330 GLU A N 1
ATOM 2562 C CA . GLU A 1 330 ? 19.365 0.826 4.994 1.00 88.44 330 GLU A CA 1
ATOM 2563 C C . GLU A 1 330 ? 19.150 2.263 4.471 1.00 88.44 330 GLU A C 1
ATOM 2565 O O . GLU A 1 330 ? 19.337 3.223 5.219 1.00 88.44 330 GLU A O 1
ATOM 2570 N N . SER A 1 331 ? 18.751 2.438 3.203 1.00 88.12 331 SER A N 1
ATOM 2571 C CA . SER A 1 331 ? 18.430 3.746 2.610 1.00 88.12 331 SER A CA 1
ATOM 2572 C C . SER A 1 331 ? 16.996 4.229 2.878 1.00 88.12 331 SER A C 1
ATOM 2574 O O . SER A 1 331 ? 16.642 5.347 2.495 1.00 88.12 331 SER A O 1
ATOM 2576 N N . CYS A 1 332 ? 16.169 3.417 3.541 1.00 90.38 332 CYS A N 1
ATOM 2577 C CA . CYS A 1 332 ? 14.780 3.725 3.873 1.00 90.38 332 CYS A CA 1
ATOM 2578 C C . CYS A 1 332 ? 14.668 4.855 4.918 1.00 90.38 332 CYS A C 1
ATOM 2580 O O . CYS A 1 332 ? 14.916 4.656 6.110 1.00 90.38 332 CYS A O 1
ATOM 2582 N N . ASP A 1 333 ? 14.235 6.047 4.494 1.00 89.81 333 ASP A N 1
ATOM 2583 C CA . ASP A 1 333 ? 13.940 7.152 5.412 1.00 89.81 333 ASP A CA 1
ATOM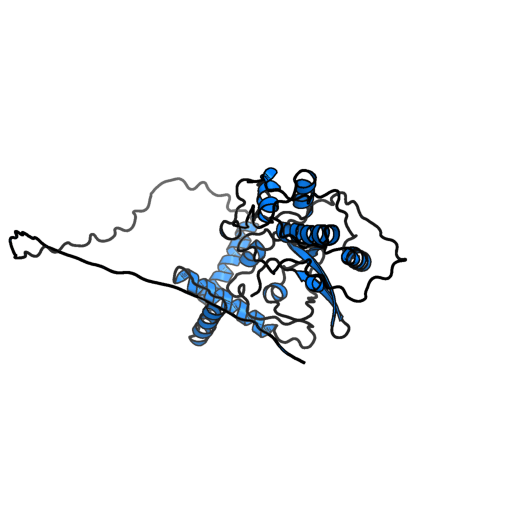 2584 C C . ASP A 1 333 ? 12.578 6.947 6.096 1.00 89.81 333 ASP A C 1
ATOM 2586 O O . ASP A 1 333 ? 11.524 7.324 5.580 1.00 89.81 333 ASP A O 1
ATOM 2590 N N . GLY A 1 334 ? 12.605 6.389 7.309 1.00 86.19 334 GLY A N 1
ATOM 2591 C CA . GLY A 1 334 ? 11.418 6.186 8.146 1.00 86.19 334 GLY A CA 1
ATOM 2592 C C . GLY A 1 334 ? 10.679 7.465 8.580 1.00 86.19 334 GLY A C 1
ATOM 2593 O O . GLY A 1 334 ? 9.662 7.362 9.269 1.00 86.19 334 GLY A O 1
ATOM 2594 N N . THR A 1 335 ? 11.158 8.662 8.219 1.00 87.69 335 THR A N 1
ATOM 2595 C CA . THR A 1 335 ? 10.455 9.937 8.446 1.00 87.69 335 THR A CA 1
ATOM 2596 C C . THR A 1 335 ? 9.597 10.381 7.258 1.00 87.69 335 THR A C 1
ATOM 2598 O O . THR A 1 335 ? 8.632 11.123 7.470 1.00 87.69 335 THR A O 1
ATOM 2601 N N . VAL A 1 336 ? 9.889 9.889 6.047 1.00 90.31 336 VAL A N 1
ATOM 2602 C CA . VAL A 1 336 ? 9.145 10.172 4.809 1.00 90.31 336 VAL A CA 1
ATOM 2603 C C . VAL A 1 336 ? 8.182 9.022 4.536 1.00 90.31 336 VAL A C 1
ATOM 2605 O O . VAL A 1 336 ? 8.586 7.920 4.182 1.00 90.31 336 VAL A O 1
ATOM 2608 N N . LEU A 1 337 ? 6.888 9.267 4.698 1.00 93.25 337 LEU A N 1
ATOM 2609 C CA . LEU A 1 337 ? 5.841 8.256 4.582 1.00 93.25 337 LEU A CA 1
ATOM 2610 C C . LEU A 1 337 ? 5.011 8.549 3.331 1.00 93.25 337 LEU A C 1
ATOM 2612 O O . LEU A 1 337 ? 4.392 9.604 3.242 1.00 93.25 337 LEU A O 1
ATOM 2616 N N . ASN A 1 338 ? 4.981 7.615 2.383 1.00 93.25 338 ASN A N 1
ATOM 2617 C CA . ASN A 1 338 ? 4.317 7.793 1.084 1.00 93.25 338 ASN A CA 1
ATOM 2618 C C . ASN A 1 338 ? 3.406 6.617 0.695 1.00 93.25 338 ASN A C 1
ATOM 2620 O O . ASN A 1 338 ? 2.522 6.788 -0.142 1.00 93.25 338 ASN A O 1
ATOM 2624 N N . HIS A 1 339 ? 3.550 5.453 1.341 1.00 95.06 339 HIS A N 1
ATOM 2625 C CA . HIS A 1 339 ? 2.713 4.285 1.089 1.00 95.06 339 HIS A CA 1
ATOM 2626 C C . HIS A 1 339 ? 1.985 3.824 2.353 1.00 95.06 339 HIS A C 1
ATOM 2628 O O . HIS A 1 339 ? 2.608 3.612 3.396 1.00 95.06 339 HIS A O 1
ATOM 2634 N N . ALA A 1 340 ? 0.668 3.644 2.260 1.00 95.38 340 ALA A N 1
ATOM 2635 C CA . ALA A 1 340 ? -0.184 3.097 3.309 1.00 95.38 340 ALA A CA 1
ATOM 2636 C C . ALA A 1 340 ? -0.586 1.643 3.027 1.00 95.38 340 ALA A C 1
ATOM 2638 O O . ALA A 1 340 ? -0.867 1.259 1.894 1.00 95.38 340 ALA A O 1
ATOM 2639 N N . VAL A 1 341 ? -0.654 0.833 4.084 1.00 95.94 341 VAL A N 1
ATOM 2640 C CA . VAL A 1 341 ? -1.029 -0.589 4.028 1.00 95.94 341 VAL A CA 1
ATOM 2641 C C . VAL A 1 341 ? -1.841 -1.007 5.249 1.00 95.94 341 VAL A C 1
ATOM 2643 O O . VAL A 1 341 ? -1.710 -0.435 6.337 1.00 95.94 341 VAL A O 1
ATOM 2646 N N . THR A 1 342 ? -2.628 -2.071 5.096 1.00 97.00 342 THR A N 1
ATOM 2647 C CA . THR A 1 342 ? -3.171 -2.805 6.244 1.00 97.00 342 THR A CA 1
ATOM 2648 C C . THR A 1 342 ? -2.092 -3.749 6.759 1.00 97.00 342 THR A C 1
ATOM 2650 O O . THR A 1 342 ? -1.650 -4.654 6.055 1.00 97.00 342 THR A O 1
ATOM 2653 N N . LEU A 1 343 ? -1.655 -3.564 7.996 1.00 97.00 343 LEU A N 1
ATOM 2654 C CA . LEU A 1 343 ? -0.771 -4.490 8.684 1.00 97.00 343 LEU A CA 1
ATOM 2655 C C . LEU A 1 343 ? -1.619 -5.618 9.285 1.00 97.00 343 LEU A C 1
ATOM 2657 O O . LEU A 1 343 ? -2.473 -5.380 10.141 1.00 97.00 343 LEU A O 1
ATOM 2661 N N . VAL A 1 344 ? -1.396 -6.846 8.811 1.00 97.00 344 VAL A N 1
ATOM 2662 C CA . VAL A 1 344 ? -2.214 -8.031 9.135 1.00 97.00 344 VAL A CA 1
ATOM 2663 C C . VAL A 1 344 ? -1.478 -9.055 10.002 1.00 97.00 344 VAL A C 1
ATOM 2665 O O . VAL A 1 344 ? -1.982 -10.154 10.233 1.00 97.00 344 VAL A O 1
ATOM 2668 N N . GLY A 1 345 ? -0.293 -8.717 10.514 1.00 96.88 345 GLY A N 1
ATOM 2669 C CA . GLY A 1 345 ? 0.463 -9.614 11.378 1.00 96.88 345 GLY A CA 1
ATOM 2670 C C . GLY A 1 345 ? 1.939 -9.269 11.533 1.00 96.88 345 GLY A C 1
ATOM 2671 O O . GLY A 1 345 ? 2.416 -8.239 11.054 1.00 96.88 345 GLY A O 1
ATOM 2672 N N . TYR A 1 346 ? 2.652 -10.164 12.208 1.00 97.25 346 TYR A N 1
ATOM 2673 C CA . TYR A 1 346 ? 4.099 -10.138 12.411 1.00 97.25 346 TYR A CA 1
ATOM 2674 C C . TYR A 1 346 ? 4.612 -11.537 12.757 1.00 97.25 346 TYR A C 1
ATOM 2676 O O . TYR A 1 346 ? 3.848 -12.404 13.193 1.00 97.25 346 TYR A O 1
ATOM 2684 N N . GLY A 1 347 ? 5.914 -11.753 12.624 1.00 96.06 347 GLY A N 1
ATOM 2685 C CA . GLY A 1 347 ? 6.558 -13.001 13.013 1.00 96.06 347 GLY A CA 1
ATOM 2686 C C . GLY A 1 347 ? 8.072 -12.878 13.052 1.00 96.06 347 GLY A C 1
ATOM 2687 O O . GLY A 1 347 ? 8.608 -11.784 13.227 1.00 96.06 347 GLY A O 1
ATOM 2688 N N . SER A 1 348 ? 8.749 -14.014 12.905 1.00 93.69 348 SER A N 1
ATOM 2689 C CA . SER A 1 348 ? 10.193 -14.067 12.707 1.00 93.69 348 SER A CA 1
ATOM 2690 C C . SER A 1 348 ? 10.558 -15.178 11.724 1.00 93.69 348 SER A C 1
ATOM 2692 O O . SER A 1 348 ? 9.897 -16.220 11.698 1.00 93.69 348 SER A O 1
ATOM 2694 N N . GLU A 1 349 ? 11.572 -14.924 10.901 1.00 88.00 349 GLU A N 1
ATOM 2695 C CA . GLU A 1 349 ? 12.156 -15.829 9.908 1.00 88.00 349 GLU A CA 1
ATOM 2696 C C . GLU A 1 349 ? 13.681 -15.757 10.069 1.00 88.00 349 GLU A C 1
ATOM 2698 O O . GLU A 1 349 ? 14.233 -14.668 10.193 1.00 88.00 349 GLU A O 1
ATOM 2703 N N . ASP A 1 350 ? 14.345 -16.909 10.194 1.00 85.44 350 ASP A N 1
ATOM 2704 C CA . ASP A 1 350 ? 15.794 -17.045 10.439 1.00 85.44 350 ASP A CA 1
ATOM 2705 C C . ASP A 1 350 ? 16.389 -16.213 11.603 1.00 85.44 350 ASP A C 1
ATOM 2707 O O . ASP A 1 350 ? 17.596 -16.001 11.684 1.00 85.44 350 ASP A O 1
ATOM 2711 N N . GLY A 1 351 ? 15.549 -15.816 12.566 1.00 84.62 351 GLY A N 1
ATOM 2712 C CA . GLY A 1 351 ? 15.921 -15.003 13.731 1.00 84.62 351 GLY A CA 1
ATOM 2713 C C . GLY A 1 351 ? 15.594 -13.516 13.580 1.00 84.62 351 GLY A C 1
ATOM 2714 O O . GLY A 1 351 ? 15.466 -12.827 14.592 1.00 84.62 351 GLY A O 1
ATOM 2715 N N . GLU A 1 352 ? 15.349 -13.052 12.355 1.00 85.88 352 GLU A N 1
ATOM 2716 C CA . GLU A 1 352 ? 14.939 -11.680 12.068 1.00 85.88 352 GLU A CA 1
ATOM 2717 C C . GLU A 1 352 ? 13.437 -11.495 12.272 1.00 85.88 352 GLU A C 1
ATOM 2719 O O . GLU A 1 352 ? 12.640 -12.403 12.025 1.00 85.88 352 GLU A O 1
ATOM 2724 N N . GLY A 1 353 ? 13.031 -10.329 12.776 1.00 92.94 353 GLY A N 1
ATOM 2725 C CA . GLY A 1 353 ? 11.627 -9.997 13.020 1.00 92.94 353 GLY A CA 1
ATOM 2726 C C . GLY A 1 353 ? 10.990 -9.320 11.810 1.00 92.94 353 GLY A C 1
ATOM 2727 O O . GLY A 1 353 ? 11.544 -8.358 11.292 1.00 92.94 353 GLY A O 1
ATOM 2728 N N . TYR A 1 354 ? 9.799 -9.758 11.395 1.00 95.31 354 TYR A N 1
ATOM 2729 C CA . TYR A 1 354 ? 9.102 -9.177 10.241 1.00 95.31 354 TYR A CA 1
ATOM 2730 C C . TYR A 1 354 ? 7.676 -8.719 10.556 1.00 95.31 354 TYR A C 1
ATOM 2732 O O . TYR A 1 354 ? 6.989 -9.253 11.431 1.00 95.31 354 TYR A O 1
ATOM 2740 N N . TRP A 1 355 ? 7.207 -7.764 9.756 1.00 96.81 355 TRP A N 1
ATOM 2741 C CA . TRP A 1 355 ? 5.816 -7.324 9.665 1.00 96.81 355 TRP A CA 1
ATOM 2742 C C . TRP A 1 355 ? 5.128 -7.982 8.458 1.00 96.81 355 TRP A C 1
ATOM 2744 O O . TRP A 1 355 ? 5.781 -8.269 7.458 1.00 96.81 355 TRP A O 1
ATOM 2754 N N . LEU A 1 356 ? 3.810 -8.197 8.518 1.00 95.81 356 LEU A N 1
ATOM 2755 C CA . LEU A 1 356 ? 3.007 -8.704 7.392 1.00 95.81 356 LEU A CA 1
ATOM 2756 C C . LEU A 1 356 ? 2.082 -7.607 6.834 1.00 95.81 356 LEU A C 1
ATOM 2758 O O . LEU A 1 356 ? 0.910 -7.557 7.213 1.00 95.81 356 LEU A O 1
ATOM 2762 N N . PRO A 1 357 ? 2.571 -6.707 5.962 1.00 94.62 357 PRO A N 1
ATOM 2763 C CA . PRO A 1 357 ? 1.726 -5.732 5.282 1.00 94.62 357 PRO A CA 1
ATOM 2764 C C . PRO A 1 357 ? 0.947 -6.375 4.122 1.00 94.62 357 PRO A C 1
ATOM 2766 O O . PRO A 1 357 ? 1.522 -7.011 3.238 1.00 94.62 357 PRO A O 1
ATOM 2769 N N . GLN A 1 358 ? -0.365 -6.159 4.084 1.00 90.69 358 GLN A N 1
ATOM 2770 C CA . GLN A 1 358 ? -1.208 -6.405 2.916 1.00 90.69 358 GLN A CA 1
ATOM 2771 C C . GLN A 1 358 ? -1.065 -5.206 1.965 1.00 90.69 358 GLN A C 1
ATOM 2773 O O . GLN A 1 358 ? -1.524 -4.105 2.273 1.00 90.69 358 GLN A O 1
ATOM 2778 N N . LYS A 1 359 ? -0.398 -5.410 0.822 1.00 78.69 359 LYS A N 1
ATOM 2779 C CA . LYS A 1 359 ? -0.227 -4.377 -0.213 1.00 78.69 359 LYS A CA 1
ATOM 2780 C C . LYS A 1 359 ? -1.495 -4.243 -1.068 1.00 78.69 359 LYS A C 1
ATOM 2782 O O . LYS A 1 359 ? -2.165 -5.234 -1.344 1.00 78.69 359 LYS A O 1
ATOM 2787 N N . SER A 1 360 ? -1.766 -3.035 -1.557 1.00 77.31 360 SER A N 1
ATOM 2788 C CA . SER A 1 360 ? -2.853 -2.700 -2.497 1.00 77.31 360 SER A CA 1
ATOM 2789 C C . SER A 1 360 ? -2.429 -2.731 -3.975 1.00 77.31 360 SER A C 1
ATOM 2791 O O . SER A 1 360 ? -3.110 -2.188 -4.842 1.00 77.31 360 SER A O 1
ATOM 2793 N N . LEU A 1 361 ? -1.287 -3.354 -4.284 1.00 73.81 361 LEU A N 1
ATOM 2794 C CA . LEU A 1 361 ? -0.681 -3.363 -5.620 1.00 73.81 361 LEU A CA 1
ATOM 2795 C C . LEU A 1 361 ? -1.041 -4.609 -6.457 1.00 73.81 361 LEU A C 1
ATOM 2797 O O . LEU A 1 361 ? -0.485 -4.790 -7.537 1.00 73.81 361 LEU A O 1
ATOM 2801 N N . GLY A 1 362 ? -1.975 -5.460 -6.015 1.00 73.56 362 GLY A N 1
ATOM 2802 C CA . GLY A 1 362 ? -2.294 -6.745 -6.662 1.00 73.56 362 GLY A CA 1
ATOM 2803 C C . GLY A 1 362 ? -1.280 -7.863 -6.358 1.00 73.56 362 GLY A C 1
ATOM 2804 O O . GLY A 1 362 ? -0.330 -7.653 -5.608 1.00 73.56 362 GLY A O 1
ATOM 2805 N N . SER A 1 363 ? -1.503 -9.056 -6.919 1.00 72.25 363 SER A N 1
ATOM 2806 C CA . SER A 1 363 ? -0.773 -10.299 -6.590 1.00 72.25 363 SER A CA 1
ATOM 2807 C C . SER A 1 363 ? 0.571 -10.517 -7.299 1.00 72.25 363 SER A C 1
ATOM 2809 O O . SER A 1 363 ? 1.361 -11.326 -6.817 1.00 72.25 363 SER A O 1
ATOM 2811 N N . ASP A 1 364 ? 0.794 -9.834 -8.426 1.00 58.78 364 ASP A N 1
ATOM 2812 C CA . ASP A 1 364 ? 1.851 -10.124 -9.423 1.00 58.78 364 ASP A CA 1
ATOM 2813 C C . ASP A 1 364 ? 2.962 -9.059 -9.496 1.00 58.78 364 ASP A C 1
ATOM 2815 O O . ASP A 1 364 ? 2.625 -7.858 -9.345 1.00 58.78 364 ASP A O 1
#

InterPro domains:
  IPR000668 Peptidase C1A, papain C-terminal [PF00112] (176-361)
  IPR000668 Peptidase C1A, papain C-terminal [PR00705] (193-208)
  IPR000668 Peptidase C1A, papain C-terminal [PR00705] (339-349)
  IPR000668 Peptidase C1A, papain C-terminal [PR00705] (354-360)
  IPR000668 Peptidase C1A, papain C-terminal [SM00645] (175-364)
  IPR013128 Peptidase C1A [PTHR12411] (74-363)
  IPR013201 Cathepsin propeptide inhibitor domain (I29) [PF08246] (92-149)
  IPR013201 Cathepsin propeptide inhibitor domain (I29) [SM00848] (92-149)
  IPR025660 Cysteine peptidase, histidine active site [PS00639] (337-347)
  IPR038765 Papain-like cysteine peptidase superfamily [SSF54001] (86-362)
  IPR039417 Papain-like cysteine endopeptidase [cd02248] (178-364)

Nearest PDB structures (foldseek):
  7pck-assembly2_B  TM=9.316E-01  e=1.848E-21  Homo sapiens
  1cs8-assembly1_A  TM=8.759E-01  e=8.458E-22  Homo sapiens
  1cjl-assembly1_A  TM=8.909E-01  e=7.825E-21  Homo sapiens
  6jd8-assembly1_A  TM=8.652E-01  e=4.474E-20  Homo sapiens
  4qrx-assembly1_A  TM=8.881E-01  e=1.275E-17  Carica papaya